Protein AF-A0A8X6VIF8-F1 (afdb_monomer)

Secondary structure (DSSP, 8-state):
--HHHHHHHHHHHHS----HHHHHHHHHHTT----PPP------HHHHHHHHHHHHHHTT--HHHHHTEEEEEEEEEESS---TT------TT------EEEEEEEE-SS-BPPPEEEGGG---HHHIIIIIIIIIIHHHHHHH-TT-EEE----TTTTSHHHHHHHHHTT-EE----TT-S--HHHHHHHHHHHHHHTSPPP----------------------

Mean predicted aligned error: 13.95 Å

Structure (mmCIF, N/CA/C/O backbone):
data_AF-A0A8X6VIF8-F1
#
_entry.id   AF-A0A8X6VIF8-F1
#
loop_
_atom_site.group_PDB
_atom_site.id
_atom_site.type_symbol
_atom_site.label_atom_id
_atom_site.label_alt_id
_atom_site.label_comp_id
_atom_site.label_asym_id
_atom_site.label_entity_id
_atom_site.label_seq_id
_atom_site.pdbx_PDB_ins_code
_atom_site.Cartn_x
_atom_site.Cartn_y
_atom_site.Cartn_z
_atom_site.occupancy
_atom_site.B_iso_or_equiv
_atom_site.auth_seq_id
_atom_site.auth_comp_id
_atom_site.auth_asym_id
_atom_site.auth_atom_id
_atom_site.pdbx_PDB_model_num
ATOM 1 N N . MET A 1 1 ? -23.673 7.504 24.032 1.00 63.75 1 MET A N 1
ATOM 2 C CA . MET A 1 1 ? -24.040 8.009 25.375 1.00 63.75 1 MET A CA 1
ATOM 3 C C . MET A 1 1 ? -24.195 6.803 26.299 1.00 63.75 1 MET A C 1
ATOM 5 O O . MET A 1 1 ? -24.816 5.841 25.869 1.00 63.75 1 MET A O 1
ATOM 9 N N . ASN A 1 2 ? -23.564 6.772 27.478 1.00 78.25 2 ASN A N 1
ATOM 10 C CA . ASN A 1 2 ? -23.623 5.609 28.383 1.00 78.25 2 ASN A CA 1
ATOM 11 C C . ASN A 1 2 ? -24.703 5.798 29.474 1.00 78.25 2 ASN A C 1
ATOM 13 O O . ASN A 1 2 ? -25.227 6.897 29.643 1.00 78.25 2 ASN A O 1
ATOM 17 N N . ALA A 1 3 ? -25.027 4.738 30.225 1.00 79.25 3 ALA A N 1
ATOM 18 C CA . ALA A 1 3 ? -26.077 4.771 31.255 1.00 79.25 3 ALA A CA 1
ATOM 19 C C . ALA A 1 3 ? -25.807 5.770 32.400 1.00 79.25 3 ALA A C 1
ATOM 21 O O . ALA A 1 3 ? -26.746 6.200 33.059 1.00 79.25 3 ALA A O 1
ATOM 22 N N . ILE A 1 4 ? -24.544 6.149 32.624 1.00 82.44 4 ILE A N 1
ATOM 23 C CA . ILE A 1 4 ? -24.144 7.133 33.640 1.00 82.44 4 ILE A CA 1
ATOM 24 C C . ILE A 1 4 ? -24.488 8.547 33.156 1.00 82.44 4 ILE A C 1
ATOM 26 O O . ILE A 1 4 ? -25.145 9.296 33.868 1.00 82.44 4 ILE A O 1
ATOM 30 N N . LEU A 1 5 ? -24.132 8.880 31.912 1.00 83.62 5 LEU A N 1
ATOM 31 C CA . LEU A 1 5 ? -24.471 10.165 31.291 1.00 83.62 5 LEU A CA 1
ATOM 32 C C . LEU A 1 5 ? -25.990 10.349 31.161 1.00 83.62 5 LEU A C 1
ATOM 34 O O . LEU A 1 5 ? -26.509 11.427 31.431 1.00 83.62 5 LEU A O 1
ATOM 38 N N . LEU A 1 6 ? -26.720 9.284 30.811 1.00 82.31 6 LEU A N 1
ATOM 39 C CA . LEU A 1 6 ? -28.186 9.309 30.752 1.00 82.31 6 LEU A CA 1
ATOM 40 C C . LEU A 1 6 ? -28.822 9.521 32.130 1.00 82.31 6 LEU A C 1
ATOM 42 O O . LEU A 1 6 ? -29.785 10.270 32.249 1.00 82.31 6 LEU A O 1
ATOM 46 N N . GLN A 1 7 ? -28.275 8.896 33.173 1.00 87.69 7 GLN A N 1
ATOM 47 C CA . GLN A 1 7 ? -28.734 9.085 34.548 1.00 87.69 7 GLN A CA 1
ATOM 48 C C . GLN A 1 7 ? -28.502 10.525 35.033 1.00 87.69 7 GLN A C 1
ATOM 50 O O . GLN A 1 7 ? -29.390 11.108 35.653 1.00 87.69 7 GLN A O 1
ATOM 55 N N . GLN A 1 8 ? -27.353 11.118 34.699 1.00 86.75 8 GLN A N 1
ATOM 56 C CA . GLN A 1 8 ? -27.054 12.524 34.982 1.00 86.75 8 GLN A CA 1
ATOM 57 C C . GLN A 1 8 ? -28.012 13.469 34.242 1.00 86.75 8 GLN A C 1
ATOM 59 O O . GLN A 1 8 ? -28.604 14.340 34.871 1.00 86.75 8 GLN A O 1
ATOM 64 N N . HIS A 1 9 ? -28.236 13.255 32.941 1.00 86.00 9 HIS A N 1
ATOM 65 C CA . HIS A 1 9 ? -29.169 14.063 32.146 1.00 86.00 9 HIS A CA 1
ATOM 66 C C . HIS A 1 9 ? -30.613 13.963 32.656 1.00 86.00 9 HIS A C 1
ATOM 68 O O . HIS A 1 9 ? -31.290 14.980 32.779 1.00 86.00 9 HIS A O 1
ATOM 74 N N . LEU A 1 10 ? -31.084 12.756 32.990 1.00 85.31 10 LEU A N 1
ATOM 75 C CA . LEU A 1 10 ? -32.424 12.544 33.549 1.00 85.31 10 LEU A CA 1
ATOM 76 C C . LEU A 1 10 ? -32.592 13.260 34.887 1.00 85.31 10 LEU A C 1
ATOM 78 O O . LEU A 1 10 ? -33.611 13.917 35.100 1.00 85.31 10 LEU A O 1
ATOM 82 N N . ARG A 1 11 ? -31.579 13.188 35.758 1.00 88.69 11 ARG A N 1
ATOM 83 C CA . ARG A 1 11 ? -31.579 13.904 37.036 1.00 88.69 11 ARG A CA 1
ATOM 84 C C . ARG A 1 11 ? -31.652 15.416 36.829 1.00 88.69 11 ARG A C 1
ATOM 86 O O . ARG A 1 11 ? -32.446 16.067 37.497 1.00 88.69 11 ARG A O 1
ATOM 93 N N . SER A 1 12 ? -30.873 15.964 35.897 1.00 88.00 12 SER A N 1
ATOM 94 C CA . SER A 1 12 ? -30.895 17.397 35.581 1.00 88.00 12 SER A CA 1
ATOM 95 C C . SER A 1 12 ? -32.219 17.858 34.962 1.00 88.00 12 SER A C 1
ATOM 97 O O . SER A 1 12 ? -32.670 18.953 35.269 1.00 88.00 12 SER A O 1
ATOM 99 N N . ALA A 1 13 ? -32.852 17.039 34.118 1.00 86.06 13 ALA A N 1
ATOM 100 C CA . ALA A 1 13 ? -34.077 17.413 33.407 1.00 86.06 13 ALA A CA 1
ATOM 101 C C . ALA A 1 13 ? -35.363 17.225 34.231 1.00 86.06 13 ALA A C 1
ATOM 103 O O . ALA A 1 13 ? -36.332 17.945 34.024 1.00 86.06 13 ALA A O 1
ATOM 104 N N . THR A 1 14 ? -35.394 16.243 35.138 1.00 86.25 14 THR A N 1
ATOM 105 C CA . THR A 1 14 ? -36.625 15.837 35.850 1.00 86.25 14 THR A CA 1
ATOM 106 C C . THR A 1 14 ? -36.530 15.965 37.370 1.00 86.25 14 THR A C 1
ATOM 108 O O . THR A 1 14 ? -37.478 15.629 38.073 1.00 86.25 14 THR A O 1
ATOM 111 N N . GLY A 1 15 ? -35.366 16.354 37.905 1.00 86.19 15 GLY A N 1
ATOM 112 C CA . GLY A 1 15 ? -35.085 16.384 39.347 1.00 86.19 15 GLY A CA 1
ATOM 113 C C . GLY A 1 15 ? -35.039 15.003 40.017 1.00 86.19 15 GLY A C 1
ATOM 114 O O . GLY A 1 15 ? -34.682 14.889 41.189 1.00 86.19 15 GLY A O 1
ATOM 115 N N . THR A 1 16 ? -35.362 13.935 39.285 1.00 85.19 16 THR A N 1
ATOM 116 C CA . THR A 1 16 ? -35.541 12.594 39.840 1.00 85.19 16 THR A CA 1
ATOM 117 C C . THR A 1 16 ? -34.243 11.802 39.754 1.00 85.19 16 THR A C 1
ATOM 119 O O . THR A 1 16 ? -33.631 11.669 38.692 1.00 85.19 16 THR A O 1
ATOM 122 N N . THR A 1 17 ? -33.810 11.238 40.883 1.00 86.19 17 THR A N 1
ATOM 123 C CA . THR A 1 17 ? -32.598 10.414 40.926 1.00 86.19 17 THR A CA 1
ATOM 124 C C . THR A 1 17 ? -32.958 8.963 40.637 1.00 86.19 17 THR A C 1
ATOM 126 O O . THR A 1 17 ? -33.497 8.263 41.486 1.00 86.19 17 THR A O 1
ATOM 129 N N . VAL A 1 18 ? -32.641 8.500 39.431 1.00 87.44 18 VAL A N 1
ATOM 130 C CA . VAL A 1 18 ? -32.774 7.088 39.049 1.00 87.44 18 VAL A CA 1
ATOM 131 C C . VAL A 1 18 ? -31.438 6.364 39.180 1.00 87.44 18 VAL A C 1
ATOM 133 O O . VAL A 1 18 ? -30.371 6.962 39.015 1.00 87.44 18 VAL A O 1
ATOM 136 N N . SER A 1 19 ? -31.478 5.063 39.472 1.00 90.38 19 SER A N 1
ATOM 137 C CA . SER A 1 19 ? -30.265 4.243 39.491 1.00 90.38 19 SER A CA 1
ATOM 138 C C . SER A 1 19 ? -29.765 3.982 38.065 1.00 90.38 19 SER A C 1
ATOM 140 O O . SER A 1 19 ? -30.552 3.869 37.120 1.00 90.38 19 SER A O 1
ATOM 142 N N . THR A 1 20 ? -28.451 3.808 37.894 1.00 88.44 20 THR A N 1
ATOM 143 C CA . THR A 1 20 ? -27.894 3.414 36.585 1.00 88.44 20 THR A CA 1
ATOM 144 C C . THR A 1 20 ? -28.425 2.054 36.120 1.00 88.44 20 THR A C 1
ATOM 146 O O . THR A 1 20 ? -28.502 1.807 34.918 1.00 88.44 20 THR A O 1
ATOM 149 N N . GLN A 1 21 ? -28.836 1.183 37.050 1.00 89.12 21 GLN A N 1
ATOM 150 C CA . GLN A 1 21 ? -29.435 -0.110 36.731 1.00 89.12 21 GLN A CA 1
ATOM 151 C C . GLN A 1 21 ? -30.841 0.038 36.147 1.00 89.12 21 GLN A C 1
ATOM 153 O O . GLN A 1 21 ? -31.151 -0.601 35.146 1.00 89.12 21 GLN A O 1
ATOM 158 N N . THR A 1 22 ? -31.658 0.934 36.701 1.00 90.88 22 THR A N 1
ATOM 159 C CA . THR A 1 22 ? -32.988 1.264 36.169 1.00 90.88 22 THR A CA 1
ATOM 160 C C . THR A 1 22 ? -32.886 1.778 34.733 1.00 90.88 22 THR A C 1
ATOM 162 O O . THR A 1 22 ? -33.640 1.340 33.865 1.00 90.88 22 THR A O 1
ATOM 165 N N . VAL A 1 23 ? -31.896 2.634 34.454 1.00 88.31 23 VAL A N 1
ATOM 166 C CA . VAL A 1 23 ? -31.614 3.131 33.098 1.00 88.31 23 VAL A CA 1
ATOM 167 C C . VAL A 1 23 ? -31.246 1.982 32.154 1.00 88.31 23 VAL A C 1
ATOM 169 O O . VAL A 1 23 ? -31.815 1.884 31.070 1.00 88.31 23 VAL A O 1
ATOM 172 N N . ARG A 1 24 ? -30.348 1.071 32.559 1.00 90.56 24 ARG A N 1
ATOM 173 C CA . ARG A 1 24 ? -29.982 -0.104 31.741 1.00 90.56 24 ARG A CA 1
ATOM 174 C C . ARG A 1 24 ? -31.179 -1.015 31.474 1.00 90.56 24 ARG A C 1
ATOM 176 O O . ARG A 1 24 ? -31.402 -1.375 30.325 1.00 90.56 24 ARG A O 1
ATOM 183 N N . ASN A 1 25 ? -31.969 -1.338 32.496 1.00 92.62 25 ASN A N 1
ATOM 184 C CA . ASN A 1 25 ? -33.151 -2.191 32.355 1.00 92.62 25 ASN A CA 1
ATOM 185 C C . ASN A 1 25 ? -34.160 -1.581 31.375 1.00 92.62 25 ASN A C 1
ATOM 187 O O . ASN A 1 25 ? -34.692 -2.285 30.519 1.00 92.62 25 ASN A O 1
ATOM 191 N N . ARG A 1 26 ? -34.384 -0.260 31.450 1.00 93.19 26 ARG A N 1
ATOM 192 C CA . ARG A 1 26 ? -35.304 0.420 30.536 1.00 93.19 26 ARG A CA 1
ATOM 193 C C . ARG A 1 26 ? -34.784 0.438 29.101 1.00 93.19 26 ARG A C 1
ATOM 195 O O . ARG A 1 26 ? -35.560 0.150 28.196 1.00 93.19 26 ARG A O 1
ATOM 202 N N . LEU A 1 27 ? -33.488 0.692 28.900 1.00 91.06 27 LEU A N 1
ATOM 203 C CA . LEU A 1 27 ? -32.844 0.590 27.584 1.00 91.06 27 LEU A CA 1
ATOM 204 C C . LEU A 1 27 ? -32.984 -0.826 27.006 1.00 91.06 27 LEU A C 1
ATOM 206 O O . LEU A 1 27 ? -33.398 -0.981 25.862 1.00 91.06 27 LEU A O 1
ATOM 210 N N . HIS A 1 28 ? -32.747 -1.859 27.816 1.00 91.19 28 HIS A N 1
ATOM 211 C CA . HIS A 1 28 ? -32.915 -3.250 27.395 1.00 91.19 28 HIS A CA 1
ATOM 212 C C . HIS A 1 28 ? -34.370 -3.586 27.042 1.00 91.19 28 HIS A C 1
ATOM 214 O O . HIS A 1 28 ? -34.598 -4.262 26.043 1.00 91.19 28 HIS A O 1
ATOM 220 N N . SER A 1 29 ? -35.357 -3.088 27.799 1.00 93.06 29 SER A N 1
ATOM 221 C CA . SER A 1 29 ? -36.779 -3.342 27.506 1.00 93.06 29 SER A CA 1
ATOM 222 C C . SER A 1 29 ? -37.246 -2.774 26.163 1.00 93.06 29 SER A C 1
ATOM 224 O O . SER A 1 29 ? -38.222 -3.262 25.608 1.00 93.06 29 SER A O 1
ATOM 226 N N . VAL A 1 30 ? -36.543 -1.767 25.632 1.00 93.75 30 VAL A N 1
ATOM 227 C CA . VAL A 1 30 ? -36.804 -1.193 24.302 1.00 93.75 30 VAL A CA 1
ATOM 228 C C . VAL A 1 30 ? -35.809 -1.693 23.244 1.00 93.75 30 VAL A C 1
ATOM 230 O O . VAL A 1 30 ? -35.701 -1.111 22.171 1.00 93.75 30 VAL A O 1
ATOM 233 N N . GLY A 1 31 ? -35.049 -2.753 23.546 1.00 89.56 31 GLY A N 1
ATOM 234 C CA . GLY A 1 31 ? -34.102 -3.378 22.617 1.00 89.56 31 GLY A CA 1
ATOM 235 C C . GLY A 1 31 ? -32.798 -2.604 22.394 1.00 89.56 31 GLY A C 1
ATOM 236 O O . GLY A 1 31 ? -32.056 -2.902 21.458 1.00 89.56 31 GLY A O 1
ATOM 237 N N . LEU A 1 32 ? -32.480 -1.616 23.236 1.00 87.75 32 LEU A N 1
ATOM 238 C CA . LEU A 1 32 ? -31.240 -0.847 23.147 1.00 87.75 32 LEU A CA 1
ATOM 239 C C . LEU A 1 32 ? -30.146 -1.482 24.007 1.00 87.75 32 LEU A C 1
ATOM 241 O O . LEU A 1 32 ? -30.164 -1.416 25.237 1.00 87.75 32 LEU A O 1
ATOM 245 N N . TYR A 1 33 ? -29.145 -2.047 23.338 1.00 87.62 33 TYR A N 1
ATOM 246 C CA . TYR A 1 33 ? -28.000 -2.689 23.976 1.00 87.62 33 TYR A CA 1
ATOM 247 C C . TYR A 1 33 ? -26.751 -1.821 23.880 1.00 87.62 33 TYR A C 1
ATOM 249 O O . TYR A 1 33 ? -26.494 -1.164 22.869 1.00 87.62 33 TYR A O 1
ATOM 257 N N . ALA A 1 34 ? -25.919 -1.874 24.918 1.00 80.44 34 ALA A N 1
ATOM 258 C CA . ALA A 1 34 ? -24.595 -1.278 24.858 1.00 80.44 34 ALA A CA 1
ATOM 259 C C . ALA A 1 34 ? -23.760 -1.979 23.773 1.00 80.44 34 ALA A C 1
ATOM 261 O O . ALA A 1 34 ? -23.496 -3.181 23.839 1.00 80.44 34 ALA A O 1
ATOM 262 N N . ARG A 1 35 ? -23.326 -1.214 22.773 1.00 78.31 35 ARG A N 1
ATOM 263 C CA . ARG A 1 35 ? -22.366 -1.644 21.752 1.00 78.31 35 ARG A CA 1
ATOM 264 C C . ARG A 1 35 ? -21.102 -0.806 21.878 1.00 78.31 35 ARG A C 1
ATOM 266 O O . ARG A 1 35 ? -21.158 0.354 22.291 1.00 78.31 35 ARG A O 1
ATOM 273 N N . ARG A 1 36 ? -19.954 -1.390 21.529 1.00 70.12 36 ARG A N 1
ATOM 274 C CA . ARG A 1 36 ? -18.732 -0.600 21.360 1.00 70.12 36 ARG A CA 1
ATOM 275 C C . ARG A 1 36 ? -18.966 0.371 20.197 1.00 70.12 36 ARG A C 1
ATOM 277 O O . ARG A 1 36 ? -19.406 -0.088 19.144 1.00 70.12 36 ARG A O 1
ATOM 284 N N . PRO A 1 37 ? -18.725 1.682 20.372 1.00 61.53 37 PRO A N 1
ATOM 285 C CA . PRO A 1 37 ? -18.809 2.609 19.256 1.00 61.53 37 PRO A CA 1
ATOM 286 C C . PRO A 1 37 ? -17.814 2.169 18.183 1.00 61.53 37 PRO A C 1
ATOM 288 O O . PRO A 1 37 ? -16.676 1.814 18.501 1.00 61.53 37 PRO A O 1
ATOM 291 N N . MET A 1 38 ? -18.250 2.183 16.925 1.00 60.66 38 MET A N 1
ATOM 292 C CA . MET A 1 38 ? -17.336 2.005 15.806 1.00 60.66 38 MET A CA 1
ATOM 293 C C . MET A 1 38 ? -16.326 3.154 15.854 1.00 60.66 38 MET A C 1
ATOM 295 O O . MET A 1 38 ? -16.708 4.328 15.876 1.00 60.66 38 MET A O 1
ATOM 299 N N . VAL A 1 39 ? -15.041 2.822 15.950 1.00 61.81 39 VAL A N 1
ATOM 300 C CA . VAL A 1 39 ? -13.974 3.822 15.925 1.00 61.81 39 VAL A CA 1
ATOM 301 C C . VAL A 1 39 ? -13.777 4.217 14.469 1.00 61.81 39 VAL A C 1
ATOM 303 O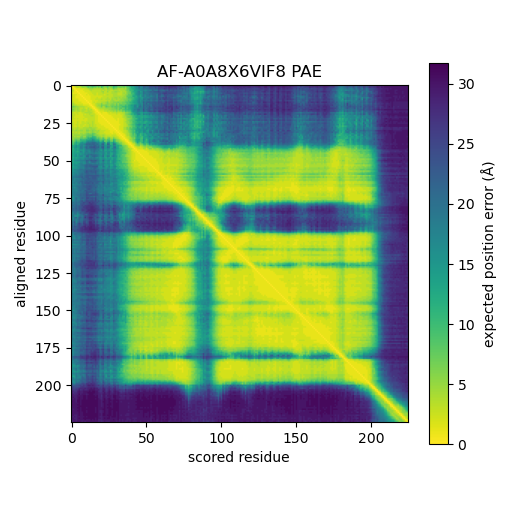 O . VAL A 1 39 ? -13.021 3.585 13.743 1.00 61.81 39 VAL A O 1
ATOM 306 N N . CYS A 1 40 ? -14.497 5.244 14.030 1.00 62.88 40 CYS A N 1
ATOM 307 C CA . CYS A 1 40 ? -14.284 5.841 12.720 1.00 62.88 40 CYS A CA 1
ATOM 308 C C . CYS A 1 40 ? -13.298 7.001 12.851 1.00 62.88 40 CYS A C 1
ATOM 310 O O . CYS A 1 40 ? -13.483 7.890 13.690 1.00 62.88 40 CYS A O 1
ATOM 312 N N . VAL A 1 41 ? -12.280 7.036 11.991 1.00 70.25 41 VAL A N 1
ATOM 313 C CA . VAL A 1 41 ? -11.457 8.237 11.823 1.00 70.25 41 VAL A CA 1
ATOM 314 C C . VAL A 1 41 ? -12.366 9.350 11.298 1.00 70.25 41 VAL A C 1
ATOM 316 O O . VAL A 1 41 ? -13.023 9.198 10.266 1.00 70.25 41 VAL A O 1
ATOM 319 N N . ARG A 1 42 ? -12.456 10.470 12.026 1.00 78.00 42 ARG A N 1
ATOM 320 C CA . ARG A 1 42 ? -13.227 11.634 11.571 1.00 78.00 42 ARG A CA 1
ATOM 321 C C . ARG A 1 42 ? -12.514 12.252 10.373 1.00 78.00 42 ARG A C 1
ATOM 323 O O . ARG A 1 42 ? -11.481 12.888 10.535 1.00 78.00 42 ARG A O 1
ATOM 330 N N . LEU A 1 43 ? -13.098 12.086 9.192 1.00 81.44 43 LEU A N 1
ATOM 331 C CA . LEU A 1 43 ? -12.583 12.687 7.965 1.00 81.44 43 LEU A CA 1
ATOM 332 C C . LEU A 1 43 ? -12.863 14.190 7.936 1.00 81.44 43 LEU A C 1
ATOM 334 O O . LEU A 1 43 ? -13.996 14.616 8.205 1.00 81.44 43 LEU A O 1
ATOM 338 N N . THR A 1 44 ? -11.854 14.963 7.541 1.00 86.94 44 THR A N 1
ATOM 339 C CA . THR A 1 44 ? -11.993 16.380 7.188 1.00 86.94 44 THR A CA 1
ATOM 340 C C . THR A 1 44 ? -12.833 16.539 5.917 1.00 86.94 44 THR A C 1
ATOM 342 O O . THR A 1 44 ? -12.983 15.599 5.133 1.00 86.94 44 THR A O 1
ATOM 345 N N . SER A 1 45 ? -13.388 17.731 5.679 1.00 89.81 45 SER A N 1
ATOM 346 C CA . SER A 1 45 ? -14.172 18.002 4.463 1.00 89.81 45 SER A CA 1
ATOM 347 C C . SER A 1 45 ? -13.362 17.773 3.185 1.00 89.81 45 SER A C 1
ATOM 349 O O . SER A 1 45 ? -13.890 17.219 2.225 1.00 89.81 45 SER A O 1
ATOM 351 N N . ARG A 1 46 ? -12.067 18.121 3.206 1.00 88.62 46 ARG A N 1
ATOM 352 C CA . ARG A 1 46 ? -11.126 17.860 2.110 1.00 88.62 46 ARG A CA 1
ATOM 353 C C . ARG A 1 46 ? -10.997 16.363 1.829 1.00 88.62 46 ARG A C 1
ATOM 355 O O . ARG A 1 46 ? -11.303 15.936 0.729 1.00 88.62 46 ARG A O 1
ATOM 362 N N . GLN A 1 47 ? -10.689 15.560 2.849 1.00 86.56 47 GLN A N 1
ATOM 363 C CA . GLN A 1 47 ? -10.560 14.104 2.698 1.00 86.56 47 GLN A CA 1
ATOM 364 C C . GLN A 1 47 ? -11.827 13.447 2.137 1.00 86.56 47 GLN A C 1
ATOM 366 O O . GLN A 1 47 ? -11.740 12.491 1.377 1.00 86.56 47 GLN A O 1
ATOM 371 N N . ARG A 1 48 ? -13.020 13.939 2.498 1.00 88.00 48 ARG A N 1
ATOM 372 C CA . ARG A 1 48 ? -14.281 13.411 1.949 1.00 88.00 48 ARG A CA 1
ATOM 373 C C . ARG A 1 48 ? -14.434 13.699 0.461 1.00 88.00 48 ARG A C 1
ATOM 375 O O . ARG A 1 48 ? -14.925 12.833 -0.257 1.00 88.00 48 ARG A O 1
ATOM 382 N N . ARG A 1 49 ? -14.057 14.903 0.024 1.00 90.44 49 ARG A N 1
ATOM 383 C CA . ARG A 1 49 ? -14.111 15.296 -1.384 1.00 90.44 49 ARG A CA 1
ATOM 384 C C . ARG A 1 49 ? -13.112 14.478 -2.196 1.00 90.44 49 ARG A C 1
ATOM 386 O O . ARG A 1 49 ? -13.550 13.778 -3.097 1.00 90.44 49 ARG A O 1
ATOM 393 N N . ASP A 1 50 ? -11.848 14.469 -1.780 1.00 88.62 50 ASP A N 1
ATOM 394 C CA . ASP A 1 50 ? -10.768 13.765 -2.480 1.00 88.62 50 ASP A CA 1
ATOM 395 C C . ASP A 1 50 ? -11.103 12.257 -2.613 1.00 88.62 50 ASP A C 1
ATOM 397 O O . ASP A 1 50 ? -10.971 11.655 -3.673 1.00 88.62 50 ASP A O 1
ATOM 401 N N . ARG A 1 51 ? -11.676 11.643 -1.564 1.00 88.31 51 ARG A N 1
ATOM 402 C CA . ARG A 1 51 ? -12.171 10.253 -1.620 1.00 88.31 51 ARG A CA 1
ATOM 403 C C . ARG A 1 51 ? -13.328 10.047 -2.594 1.00 88.31 51 ARG A C 1
ATOM 405 O O . ARG A 1 51 ? -13.407 9.000 -3.235 1.00 88.31 51 ARG A O 1
ATOM 412 N N . ARG A 1 52 ? -14.274 10.988 -2.652 1.00 89.25 52 ARG A N 1
ATOM 413 C CA . ARG A 1 52 ? -15.429 10.904 -3.554 1.00 89.25 52 ARG A CA 1
ATOM 414 C C . ARG A 1 52 ? -14.995 11.057 -5.006 1.00 89.25 52 ARG A C 1
ATOM 416 O O . ARG A 1 52 ? -15.519 10.327 -5.839 1.00 89.25 52 ARG A O 1
ATOM 423 N N . GLU A 1 53 ? -14.082 11.979 -5.286 1.00 90.06 53 GLU A N 1
ATOM 424 C CA . GLU A 1 53 ? -13.498 12.194 -6.615 1.00 90.06 53 GLU A CA 1
ATOM 425 C C . GLU A 1 53 ? -12.815 10.915 -7.094 1.00 90.06 53 GLU A C 1
ATOM 427 O O . GLU A 1 53 ? -13.292 10.317 -8.056 1.00 90.06 53 GLU A O 1
ATOM 432 N N . TRP A 1 54 ? -11.873 10.385 -6.311 1.00 90.12 54 TRP A N 1
ATOM 433 C CA . TRP A 1 54 ? -11.197 9.126 -6.624 1.00 90.12 54 TRP A CA 1
ATOM 434 C C . TRP A 1 54 ? -12.174 7.968 -6.863 1.00 90.12 54 TRP A C 1
ATOM 436 O O . TRP A 1 54 ? -12.089 7.254 -7.859 1.00 90.12 54 TRP A O 1
ATOM 446 N N . THR A 1 55 ? -13.172 7.801 -5.986 1.00 89.44 55 THR A N 1
ATOM 447 C CA . THR A 1 55 ? -14.175 6.734 -6.158 1.00 89.44 55 THR A CA 1
ATOM 448 C C . THR A 1 55 ? -14.981 6.938 -7.441 1.00 89.44 55 THR A C 1
ATOM 450 O O . THR A 1 55 ? -15.319 5.972 -8.110 1.00 89.44 55 THR A O 1
ATOM 453 N N . THR A 1 56 ? -15.302 8.182 -7.801 1.00 90.50 56 THR A N 1
ATOM 454 C CA . THR A 1 56 ? -16.074 8.497 -9.013 1.00 90.50 56 THR A CA 1
ATOM 455 C C . THR A 1 56 ? -15.269 8.227 -10.283 1.00 90.50 56 THR A C 1
ATOM 457 O O . THR A 1 56 ? -15.843 7.787 -11.277 1.00 90.50 56 THR A O 1
ATOM 460 N N . GLU A 1 57 ? -13.957 8.452 -10.250 1.00 89.62 57 GLU A N 1
ATOM 461 C CA . GLU A 1 57 ? -13.043 8.130 -11.351 1.00 89.62 57 GLU A CA 1
ATOM 462 C C . GLU A 1 57 ? -12.919 6.615 -11.546 1.00 89.62 57 GLU A C 1
ATOM 464 O O . GLU A 1 57 ? -13.046 6.116 -12.664 1.00 89.62 57 GLU A O 1
ATOM 469 N N . HIS A 1 58 ? -12.777 5.872 -10.447 1.00 90.31 58 HIS A N 1
ATOM 470 C CA . HIS A 1 58 ? -12.462 4.445 -10.488 1.00 90.31 58 HIS A CA 1
ATOM 471 C C . HIS A 1 58 ? -13.699 3.527 -10.447 1.00 90.31 58 HIS A C 1
ATOM 473 O O . HIS A 1 58 ? -13.591 2.332 -10.706 1.00 90.31 58 HIS A O 1
ATOM 479 N N . VAL A 1 59 ? -14.913 4.037 -10.189 1.00 90.19 59 VAL A N 1
ATOM 480 C CA . VAL A 1 59 ? -16.145 3.207 -10.166 1.00 90.19 59 VAL A CA 1
ATOM 481 C C . VAL A 1 59 ? -16.457 2.561 -11.519 1.00 90.19 59 VAL A C 1
ATOM 483 O O . VAL A 1 59 ? -17.132 1.536 -11.576 1.00 90.19 59 VAL A O 1
ATOM 486 N N . LYS A 1 60 ? -15.996 3.171 -12.617 1.00 91.81 60 LYS A N 1
ATOM 487 C CA . LYS A 1 60 ? -16.212 2.670 -13.982 1.00 91.81 60 LYS A CA 1
ATOM 488 C C . LYS A 1 60 ? -15.116 1.720 -14.454 1.00 91.81 60 LYS A C 1
ATOM 490 O O . LYS A 1 60 ? -15.292 1.119 -15.514 1.00 91.81 60 LYS A O 1
ATOM 495 N N . TRP A 1 61 ? -14.031 1.592 -13.689 1.00 93.19 61 TRP A N 1
ATOM 496 C CA . TRP A 1 61 ? -12.930 0.710 -14.041 1.00 93.19 61 TRP A CA 1
ATOM 497 C C . TRP A 1 61 ? -13.402 -0.738 -14.077 1.00 93.19 61 TRP A C 1
ATOM 499 O O . TRP A 1 61 ? -14.083 -1.236 -13.172 1.00 93.19 61 TRP A O 1
ATOM 509 N N . ARG A 1 62 ? -13.035 -1.415 -15.154 1.00 92.94 62 ARG A N 1
ATOM 510 C CA . ARG A 1 62 ? -13.325 -2.815 -15.418 1.00 92.94 62 ARG A CA 1
ATOM 511 C C . ARG A 1 62 ? -12.237 -3.701 -14.830 1.00 92.94 62 ARG A C 1
ATOM 513 O O . ARG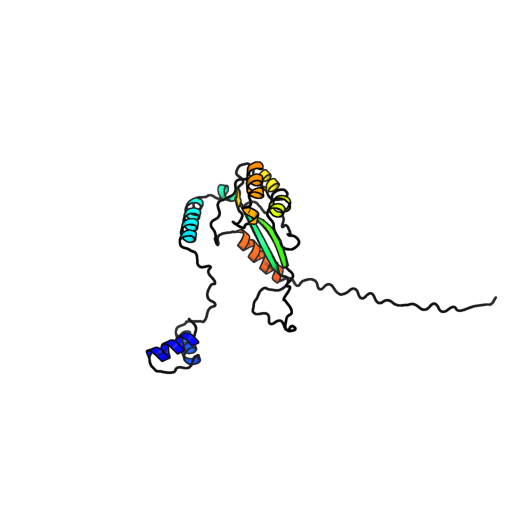 A 1 62 ? -11.174 -3.257 -14.411 1.00 92.94 62 ARG A O 1
ATOM 520 N N . ARG A 1 63 ? -12.509 -5.005 -14.819 1.00 91.50 63 ARG A N 1
ATOM 521 C CA . ARG A 1 63 ? -11.596 -6.013 -14.270 1.00 91.50 63 ARG A CA 1
ATOM 522 C C . ARG A 1 63 ? -10.191 -5.950 -14.878 1.00 91.50 63 ARG A C 1
ATOM 524 O O . ARG A 1 63 ? -9.241 -6.150 -14.143 1.00 91.50 63 ARG A O 1
ATOM 531 N N . ASN A 1 64 ? -10.079 -5.683 -16.177 1.00 90.81 64 ASN A N 1
ATOM 532 C CA . ASN A 1 64 ? -8.800 -5.573 -16.883 1.00 90.81 64 ASN A CA 1
ATOM 533 C C . ASN A 1 64 ? -7.995 -4.325 -16.483 1.00 90.81 64 ASN A C 1
ATOM 535 O O . ASN A 1 64 ? -6.777 -4.350 -16.525 1.00 90.81 64 ASN A O 1
ATOM 539 N N . GLU A 1 65 ? -8.654 -3.236 -16.086 1.00 92.44 65 GLU A N 1
ATOM 540 C CA . GLU A 1 65 ? -7.955 -2.060 -15.552 1.00 92.44 65 GLU A CA 1
ATOM 541 C C . GLU A 1 65 ? -7.467 -2.360 -14.129 1.00 92.44 65 GLU A C 1
ATOM 543 O O . GLU A 1 65 ? -6.316 -2.114 -13.783 1.00 92.44 65 GLU A O 1
ATOM 548 N N . TRP A 1 66 ? -8.313 -3.005 -13.319 1.00 93.69 66 TRP A N 1
ATOM 549 C CA . TRP A 1 66 ? -7.942 -3.428 -11.968 1.00 93.69 66 TRP A CA 1
ATOM 550 C C . TRP A 1 66 ? -6.890 -4.544 -11.919 1.00 93.69 66 TRP A C 1
ATOM 552 O O . TRP A 1 66 ? -6.182 -4.642 -10.919 1.00 93.69 66 TRP A O 1
ATOM 562 N N . SER A 1 67 ? -6.770 -5.389 -12.950 1.00 92.94 67 SER A N 1
ATOM 563 C CA . SER A 1 67 ? -5.748 -6.448 -12.991 1.00 92.94 67 SER A CA 1
ATOM 564 C C . SER A 1 67 ? -4.335 -5.898 -13.099 1.00 92.94 67 SER A C 1
ATOM 566 O O . SER A 1 67 ? -3.398 -6.552 -12.648 1.00 92.94 67 SER A O 1
ATOM 568 N N . ASN A 1 68 ? -4.196 -4.678 -13.612 1.00 95.12 68 ASN A N 1
ATOM 569 C CA . ASN A 1 68 ? -2.904 -4.029 -13.768 1.00 95.12 68 ASN A CA 1
ATOM 570 C C . ASN A 1 68 ? -2.436 -3.325 -12.484 1.00 95.12 68 ASN A C 1
ATOM 572 O O . ASN A 1 68 ? -1.304 -2.849 -12.421 1.00 95.12 68 ASN A O 1
ATOM 576 N N . VAL A 1 69 ? -3.283 -3.267 -11.448 1.00 95.69 69 VAL A N 1
ATOM 577 C CA . VAL A 1 69 ? -2.979 -2.593 -10.182 1.00 95.69 69 VAL A CA 1
ATOM 578 C C . VAL A 1 69 ? -2.393 -3.576 -9.171 1.00 95.69 69 VAL A C 1
ATOM 580 O O . VAL A 1 69 ? -3.025 -4.572 -8.807 1.00 95.69 69 VAL A O 1
ATOM 583 N N . LEU A 1 70 ? -1.210 -3.253 -8.648 1.00 96.56 70 LEU A N 1
ATOM 584 C CA . LEU A 1 70 ? -0.651 -3.898 -7.464 1.00 96.56 70 LEU A CA 1
ATOM 585 C C . LEU A 1 70 ? -0.989 -3.080 -6.218 1.00 96.56 70 LEU A C 1
ATOM 587 O O . LEU A 1 70 ? -0.386 -2.041 -5.968 1.00 96.56 70 LEU A O 1
ATOM 591 N N . PHE A 1 71 ? -1.914 -3.586 -5.407 1.00 95.25 71 PHE A N 1
ATOM 592 C CA . PHE A 1 71 ? -2.216 -3.052 -4.081 1.00 95.25 71 PHE A CA 1
ATOM 593 C C . PHE A 1 71 ? -1.149 -3.517 -3.102 1.00 95.25 71 PHE A C 1
ATOM 595 O O . PHE A 1 71 ? -1.058 -4.716 -2.834 1.00 95.25 71 PHE A O 1
ATOM 602 N N . SER A 1 72 ? -0.339 -2.596 -2.586 1.00 94.50 72 SER A N 1
ATOM 603 C CA . SER A 1 72 ? 0.766 -2.904 -1.682 1.00 94.50 72 SER A CA 1
ATOM 604 C C . SER A 1 72 ? 0.743 -2.055 -0.419 1.00 94.50 72 SER A C 1
ATOM 606 O O . SER A 1 72 ? 0.332 -0.899 -0.440 1.00 94.50 72 SER A O 1
ATOM 608 N N . ASN A 1 73 ? 1.150 -2.658 0.697 1.00 92.56 73 ASN A N 1
ATOM 609 C CA . ASN A 1 73 ? 1.140 -2.018 2.011 1.00 92.56 73 ASN A CA 1
ATOM 610 C C . ASN A 1 73 ? 2.008 -2.824 2.994 1.00 92.56 73 ASN A C 1
ATOM 612 O O . ASN A 1 73 ? 2.300 -4.008 2.772 1.00 92.56 73 ASN A O 1
ATOM 616 N N . GLU A 1 74 ? 2.374 -2.212 4.114 1.00 92.50 74 GLU A N 1
ATOM 617 C CA . GLU A 1 74 ? 3.033 -2.862 5.237 1.00 92.50 74 GLU A CA 1
ATOM 618 C C . GLU A 1 74 ? 2.048 -3.173 6.367 1.00 92.50 74 GLU A C 1
ATOM 620 O O . GLU A 1 74 ? 1.295 -2.323 6.835 1.00 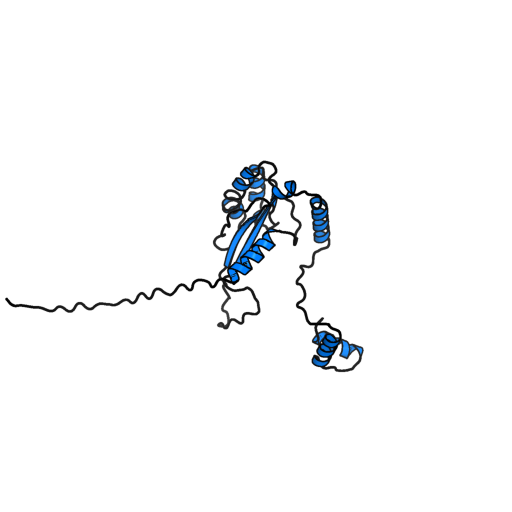92.50 74 GLU A O 1
ATOM 625 N N . SER A 1 75 ? 2.117 -4.391 6.904 1.00 89.94 75 SER A N 1
ATOM 626 C CA . SER A 1 75 ? 1.345 -4.779 8.082 1.00 89.94 75 SER A CA 1
ATOM 627 C C . SER A 1 75 ? 2.236 -5.190 9.244 1.00 89.94 75 SER A C 1
ATOM 629 O O . SER A 1 75 ? 3.276 -5.837 9.084 1.00 89.94 75 SER A O 1
ATOM 631 N N . ARG A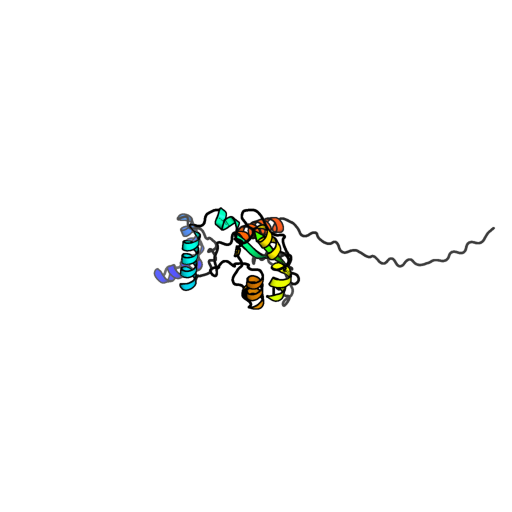 1 76 ? 1.815 -4.815 10.453 1.00 87.69 76 ARG A N 1
ATOM 632 C CA . ARG A 1 76 ? 2.494 -5.154 11.703 1.00 87.69 76 ARG A CA 1
ATOM 633 C C . ARG A 1 76 ? 1.836 -6.368 12.350 1.00 87.69 76 ARG A C 1
ATOM 635 O O . ARG A 1 76 ? 0.692 -6.296 12.794 1.00 87.69 76 ARG A O 1
ATOM 642 N N . PHE A 1 77 ? 2.612 -7.428 12.553 1.00 84.12 77 PHE A N 1
ATOM 643 C CA . PHE A 1 77 ? 2.197 -8.598 13.326 1.00 84.12 77 PHE A CA 1
ATOM 644 C C . PHE A 1 77 ? 2.929 -8.630 14.665 1.00 84.12 77 PHE A C 1
ATOM 646 O O . PHE A 1 77 ? 4.155 -8.714 14.715 1.00 84.12 77 PHE A O 1
ATOM 653 N N . SER A 1 78 ? 2.178 -8.559 15.763 1.00 80.62 78 SER A N 1
ATOM 654 C CA . SER A 1 78 ? 2.722 -8.602 17.126 1.00 80.62 78 SER A CA 1
ATOM 655 C C . SER A 1 78 ? 2.602 -10.013 17.711 1.00 80.62 78 SER A C 1
ATOM 657 O O . SER A 1 78 ? 1.583 -10.674 17.524 1.00 80.62 78 SER A O 1
ATOM 659 N N . VAL A 1 79 ? 3.613 -10.455 18.469 1.00 73.38 79 VAL A N 1
ATOM 660 C CA . VAL A 1 79 ? 3.607 -11.766 19.160 1.00 73.38 79 VAL A CA 1
ATOM 661 C C . VAL A 1 79 ? 2.499 -11.847 20.214 1.00 73.38 79 VAL A C 1
ATOM 663 O O . VAL A 1 79 ? 1.928 -12.907 20.460 1.00 73.38 79 VAL A O 1
ATOM 666 N N . HIS A 1 80 ? 2.172 -10.711 20.828 1.00 66.81 80 HIS A N 1
ATOM 667 C CA . HIS A 1 80 ? 1.052 -10.592 21.748 1.00 66.81 80 HIS A CA 1
ATOM 668 C C . HIS A 1 80 ? -0.051 -9.741 21.114 1.00 66.81 80 HIS A C 1
ATOM 670 O O . HIS A 1 80 ? 0.266 -8.740 20.463 1.00 66.81 80 HIS A O 1
ATOM 676 N N . PRO A 1 81 ? -1.334 -10.094 21.311 1.00 59.59 81 PRO A N 1
ATOM 677 C CA . PRO A 1 81 ? -2.435 -9.278 20.825 1.00 59.59 81 PRO A CA 1
ATOM 678 C C . PRO A 1 81 ? -2.338 -7.864 21.403 1.00 59.59 81 PRO A C 1
ATOM 680 O O . PRO A 1 81 ? -2.212 -7.705 22.617 1.00 59.59 81 PRO A O 1
ATOM 683 N N . ASP A 1 82 ? -2.510 -6.838 20.569 1.00 55.75 82 ASP A N 1
ATOM 684 C CA . ASP A 1 82 ? -2.607 -5.430 21.002 1.00 55.75 82 ASP A CA 1
ATOM 685 C C . ASP A 1 82 ? -3.955 -5.120 21.694 1.00 55.75 82 ASP A C 1
ATOM 687 O O . ASP A 1 82 ? -4.440 -3.988 21.783 1.00 55.75 82 ASP A O 1
ATOM 691 N N . ASN A 1 83 ? -4.622 -6.163 22.195 1.00 53.41 83 ASN A N 1
ATOM 692 C CA . ASN A 1 83 ? -5.835 -6.005 22.963 1.00 53.41 83 ASN A CA 1
ATOM 693 C C . ASN A 1 83 ? -5.469 -5.330 24.285 1.00 53.41 83 ASN A C 1
ATOM 695 O O . ASN A 1 83 ? -4.927 -5.952 25.197 1.00 53.41 83 ASN A O 1
ATOM 699 N N . ARG A 1 84 ? -5.901 -4.074 24.435 1.00 48.84 84 ARG A N 1
ATOM 700 C CA . ARG A 1 84 ? -5.858 -3.283 25.684 1.00 48.84 84 ARG A CA 1
ATOM 701 C C . ARG A 1 84 ? -6.562 -3.948 26.886 1.00 48.84 84 ARG A C 1
ATOM 703 O O . ARG A 1 84 ? -6.656 -3.345 27.947 1.00 48.84 84 ARG A O 1
ATOM 710 N N . CYS A 1 85 ? -7.095 -5.158 26.715 1.00 49.78 85 CYS A N 1
ATOM 711 C CA . CYS A 1 85 ? -7.756 -5.974 27.730 1.00 49.78 85 CYS A CA 1
ATOM 712 C C . CYS A 1 85 ? -6.877 -7.116 28.272 1.00 49.78 85 CYS A C 1
ATOM 714 O O . CYS A 1 85 ? -7.389 -7.954 29.009 1.00 49.78 85 CYS A O 1
ATOM 716 N N . ILE A 1 86 ? -5.586 -7.184 27.929 1.00 47.19 86 ILE A N 1
ATOM 717 C CA . ILE A 1 86 ? -4.658 -8.111 28.587 1.00 47.19 86 ILE A CA 1
ATOM 718 C C . ILE A 1 86 ? -4.070 -7.406 29.815 1.00 47.19 86 ILE A C 1
ATOM 720 O O . ILE A 1 86 ? -3.283 -6.467 29.695 1.00 47.19 86 ILE A O 1
ATOM 724 N N . PHE A 1 87 ? -4.462 -7.847 31.012 1.00 56.88 87 PHE A N 1
ATOM 725 C CA . PHE A 1 87 ? -3.843 -7.398 32.258 1.00 56.88 87 PHE A CA 1
ATOM 726 C C . PHE A 1 87 ? -2.472 -8.064 32.413 1.00 56.88 87 PHE A C 1
ATOM 728 O O . PHE A 1 87 ? -2.380 -9.247 32.727 1.00 56.88 87 PHE A O 1
ATOM 735 N N . ILE A 1 88 ? -1.401 -7.297 32.202 1.00 56.28 88 ILE A N 1
ATOM 736 C CA . ILE A 1 88 ? -0.018 -7.749 32.398 1.00 56.28 88 ILE A CA 1
ATOM 737 C C . ILE A 1 88 ? 0.464 -7.241 33.763 1.00 56.28 88 ILE A C 1
ATOM 739 O O . ILE A 1 88 ? 0.545 -6.028 33.975 1.00 56.28 88 ILE A O 1
ATOM 743 N N . ARG A 1 89 ? 0.784 -8.152 34.693 1.00 59.47 89 ARG A N 1
ATOM 744 C CA . ARG A 1 89 ? 1.441 -7.810 35.969 1.00 59.47 89 ARG A CA 1
ATOM 745 C C . ARG A 1 89 ? 2.930 -7.572 35.712 1.00 59.47 89 ARG A C 1
ATOM 747 O O . ARG A 1 89 ? 3.577 -8.423 35.113 1.00 59.47 89 ARG A O 1
ATOM 754 N N . ARG A 1 90 ? 3.455 -6.420 36.138 1.00 59.62 90 ARG A N 1
ATOM 755 C CA . ARG A 1 90 ? 4.860 -6.024 35.947 1.00 59.62 90 ARG A CA 1
ATOM 756 C C . ARG A 1 90 ? 5.293 -4.980 36.972 1.00 59.62 90 ARG A C 1
ATOM 758 O O . ARG A 1 90 ? 4.448 -4.280 37.531 1.00 59.62 90 ARG A O 1
ATOM 765 N N . GLU A 1 91 ? 6.600 -4.861 37.180 1.00 57.31 91 GLU A N 1
ATOM 766 C CA . GLU A 1 91 ? 7.194 -3.843 38.047 1.00 57.31 91 GLU A CA 1
ATOM 767 C C . GLU A 1 91 ? 6.923 -2.423 37.529 1.00 57.31 91 GLU A C 1
ATOM 769 O O . GLU A 1 91 ? 6.876 -2.170 36.315 1.00 57.31 91 GLU A O 1
ATOM 774 N N . ARG A 1 92 ? 6.744 -1.479 38.462 1.00 52.19 92 ARG A N 1
ATOM 775 C CA . ARG A 1 92 ? 6.467 -0.068 38.172 1.00 52.19 92 ARG A CA 1
ATOM 776 C C . ARG A 1 92 ? 7.638 0.531 37.384 1.00 52.19 92 ARG A C 1
ATOM 778 O O . ARG A 1 92 ? 8.735 0.642 37.906 1.00 52.19 92 ARG A O 1
ATOM 785 N N . GLY A 1 93 ? 7.383 0.935 36.137 1.00 60.75 93 GLY A N 1
ATOM 786 C CA . GLY A 1 93 ? 8.382 1.557 35.253 1.00 60.75 93 GLY A CA 1
ATOM 787 C C . GLY A 1 93 ? 8.857 0.685 34.083 1.00 60.75 93 GLY A C 1
ATOM 788 O O . GLY A 1 93 ? 9.501 1.198 33.172 1.00 60.75 93 GLY A O 1
ATOM 789 N N . SER A 1 94 ? 8.494 -0.599 34.034 1.00 48.84 94 SER A N 1
ATOM 790 C CA . SER A 1 94 ? 8.852 -1.477 32.908 1.00 48.84 94 SER A CA 1
ATOM 791 C C . SER A 1 94 ? 7.996 -1.201 31.653 1.00 48.84 94 SER A C 1
ATOM 793 O O . SER A 1 94 ? 6.761 -1.163 31.715 1.00 48.84 94 SER A O 1
ATOM 795 N N . ARG A 1 95 ? 8.628 -1.004 30.481 1.00 56.41 95 ARG A N 1
ATOM 796 C CA . ARG A 1 95 ? 7.932 -0.835 29.183 1.00 56.41 95 ARG A CA 1
ATOM 797 C C . ARG A 1 95 ? 7.487 -2.195 28.639 1.00 56.41 95 ARG A C 1
ATOM 799 O O . ARG A 1 95 ? 8.199 -3.182 28.772 1.00 56.41 95 ARG A O 1
ATOM 806 N N . ASN A 1 96 ? 6.313 -2.242 28.005 1.00 56.28 96 ASN A N 1
ATOM 807 C CA . ASN A 1 96 ? 5.857 -3.445 27.310 1.00 56.28 96 ASN A CA 1
ATOM 808 C C . ASN A 1 96 ? 6.529 -3.464 25.934 1.00 56.28 96 ASN A C 1
ATOM 810 O O . ASN A 1 96 ? 6.102 -2.730 25.045 1.00 56.28 96 ASN A O 1
ATOM 814 N N . ASN A 1 97 ? 7.615 -4.222 25.784 1.00 56.38 97 ASN A N 1
ATOM 815 C CA . ASN A 1 97 ? 8.314 -4.348 24.508 1.00 56.38 97 ASN A CA 1
ATOM 816 C C . ASN A 1 97 ? 7.749 -5.563 23.766 1.00 56.3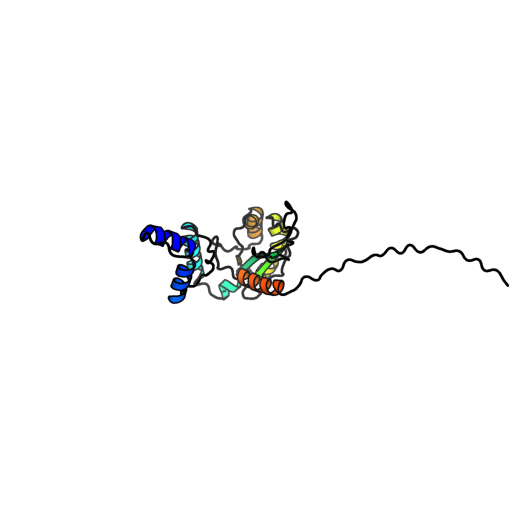8 97 ASN A C 1
ATOM 818 O O . ASN A 1 97 ? 8.335 -6.642 23.757 1.00 56.38 97 ASN A O 1
ATOM 822 N N . THR A 1 98 ? 6.541 -5.424 23.218 1.00 61.59 98 THR A N 1
ATOM 823 C CA . THR A 1 98 ? 5.940 -6.500 22.425 1.00 61.59 98 THR A CA 1
ATOM 824 C C . THR A 1 98 ? 6.748 -6.657 21.145 1.00 61.59 98 THR A C 1
ATOM 826 O O . THR A 1 98 ? 6.727 -5.755 20.305 1.00 61.59 98 THR A O 1
ATOM 829 N N . ALA A 1 99 ? 7.446 -7.784 21.002 1.00 75.50 99 ALA A N 1
ATOM 830 C CA . ALA A 1 99 ? 8.091 -8.150 19.751 1.00 75.50 99 ALA A CA 1
ATOM 831 C C . ALA A 1 99 ? 7.054 -8.129 18.620 1.00 75.50 99 ALA A C 1
ATOM 833 O O . ALA A 1 99 ? 5.940 -8.649 18.764 1.00 75.50 99 ALA A O 1
ATOM 834 N N . PHE A 1 100 ? 7.414 -7.487 17.516 1.00 80.31 100 PHE A N 1
ATOM 835 C CA . PHE A 1 100 ? 6.591 -7.400 16.323 1.00 80.31 100 PHE A CA 1
ATOM 836 C C . PHE A 1 100 ? 7.468 -7.556 15.090 1.00 80.31 100 PHE A C 1
ATOM 838 O O . PHE A 1 100 ? 8.660 -7.257 15.126 1.00 80.31 100 PHE A O 1
ATOM 845 N N . VAL A 1 101 ? 6.853 -8.000 14.003 1.00 87.25 101 VAL A N 1
ATOM 846 C CA . VAL A 1 101 ? 7.443 -7.984 12.667 1.00 87.25 101 VAL A CA 1
ATOM 847 C C . VAL A 1 101 ? 6.633 -7.036 11.799 1.00 87.25 101 VAL A C 1
ATOM 849 O O . VAL A 1 101 ? 5.401 -7.018 11.875 1.00 87.25 101 VAL A O 1
ATOM 852 N N . LEU A 1 102 ? 7.330 -6.224 11.009 1.00 90.50 102 LEU A N 1
ATOM 853 C CA . LEU A 1 102 ? 6.728 -5.420 9.955 1.00 90.50 102 LEU A CA 1
ATOM 854 C C . LEU A 1 102 ? 6.913 -6.182 8.642 1.00 90.50 102 LEU A C 1
ATOM 856 O O . LEU A 1 102 ? 8.020 -6.623 8.336 1.00 90.50 102 LEU A O 1
ATOM 860 N N . VAL A 1 103 ? 5.826 -6.397 7.913 1.00 93.12 103 VAL A N 1
ATOM 861 C CA . VAL A 1 103 ? 5.808 -7.235 6.715 1.00 93.12 103 VAL A CA 1
ATOM 862 C C . VAL A 1 103 ? 5.248 -6.424 5.562 1.00 93.12 103 VAL A C 1
ATOM 864 O O . VAL A 1 103 ? 4.125 -5.944 5.658 1.00 93.12 103 VAL A O 1
ATOM 867 N N . TYR A 1 104 ? 6.010 -6.305 4.482 1.00 95.44 104 TYR A N 1
ATOM 868 C CA . TYR A 1 104 ? 5.533 -5.794 3.205 1.00 95.44 104 TYR A CA 1
ATOM 869 C C . TYR A 1 104 ? 4.903 -6.924 2.388 1.00 95.44 104 TYR A C 1
ATOM 871 O O . TYR A 1 104 ? 5.377 -8.066 2.396 1.00 95.44 104 TYR A O 1
ATOM 879 N N . GLY A 1 105 ? 3.854 -6.594 1.646 1.00 96.12 105 GLY A N 1
ATOM 880 C CA . GLY A 1 105 ? 3.288 -7.462 0.627 1.00 96.12 105 GLY A CA 1
ATOM 881 C C . GLY A 1 105 ? 2.481 -6.669 -0.386 1.00 96.12 105 GLY A C 1
ATOM 882 O O . GLY A 1 105 ? 2.141 -5.510 -0.164 1.00 96.12 105 GLY A O 1
ATOM 883 N N . GLY A 1 106 ? 2.173 -7.327 -1.497 1.00 96.38 106 GLY A N 1
ATOM 884 C CA . GLY A 1 106 ? 1.371 -6.783 -2.578 1.00 96.38 106 GLY A CA 1
ATOM 885 C C . GLY A 1 106 ? 0.447 -7.843 -3.170 1.00 96.38 106 GLY A C 1
ATOM 886 O O . GLY A 1 106 ? 0.805 -9.024 -3.229 1.00 96.38 106 GLY A O 1
ATOM 887 N N . ILE A 1 107 ? -0.740 -7.427 -3.597 1.00 96.12 107 ILE A N 1
ATOM 888 C CA . ILE A 1 107 ? -1.736 -8.269 -4.265 1.00 96.12 107 ILE A CA 1
ATOM 889 C C . ILE A 1 107 ? -2.266 -7.583 -5.523 1.00 96.12 107 ILE A C 1
ATOM 891 O O . ILE A 1 107 ? -2.411 -6.365 -5.566 1.00 96.12 107 ILE A O 1
ATOM 895 N N . SER A 1 108 ? -2.598 -8.380 -6.526 1.00 94.94 108 SER A N 1
ATOM 896 C CA . SER A 1 108 ? -3.346 -7.967 -7.713 1.00 94.94 108 SER A CA 1
ATOM 897 C C . SER A 1 108 ? -4.471 -8.977 -7.953 1.00 94.94 108 SER A C 1
ATOM 899 O O . SER A 1 108 ? -4.635 -9.937 -7.192 1.00 94.94 108 SER A O 1
ATOM 901 N N . ILE A 1 109 ? -5.269 -8.783 -9.003 1.00 92.12 109 ILE A N 1
ATOM 902 C CA . ILE A 1 109 ? -6.302 -9.763 -9.376 1.00 92.12 109 ILE A CA 1
ATOM 903 C C . ILE A 1 109 ? -5.683 -11.113 -9.753 1.00 92.12 109 ILE A C 1
ATOM 905 O O . ILE A 1 109 ? -6.233 -12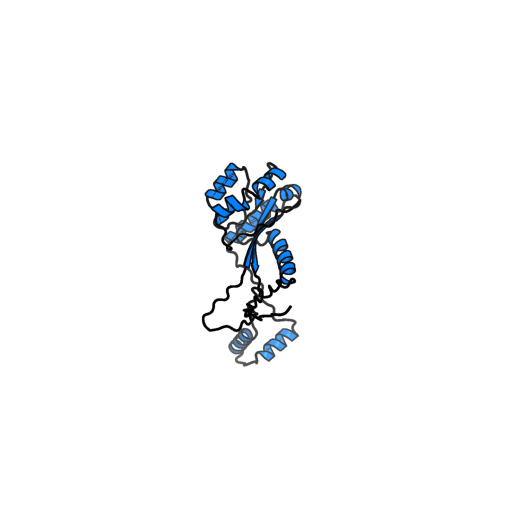.155 -9.392 1.00 92.12 109 ILE A O 1
ATOM 909 N N . ASP A 1 110 ? -4.547 -11.092 -10.447 1.00 89.06 110 ASP A N 1
ATOM 910 C CA . ASP A 1 110 ? -3.946 -12.285 -11.046 1.00 89.06 110 ASP A CA 1
ATOM 911 C C . ASP A 1 110 ? -2.786 -12.854 -10.220 1.00 89.06 110 ASP A C 1
ATOM 913 O O . ASP A 1 110 ? -2.202 -13.882 -10.569 1.00 89.06 110 ASP A O 1
ATOM 917 N N . GLY A 1 111 ? -2.461 -12.246 -9.076 1.00 91.25 111 GLY A N 1
ATOM 918 C CA . GLY A 1 111 ? -1.442 -12.801 -8.204 1.00 91.25 111 GLY A CA 1
ATOM 919 C C . GLY A 1 111 ? -1.125 -11.989 -6.959 1.00 91.25 111 GLY A C 1
ATOM 920 O O . GLY A 1 111 ? -1.908 -11.194 -6.447 1.00 91.25 111 GLY A O 1
ATOM 921 N N . ARG A 1 112 ? 0.064 -12.258 -6.427 1.00 94.94 112 ARG A N 1
ATOM 922 C CA . ARG A 1 112 ? 0.613 -11.598 -5.244 1.00 94.94 112 ARG A CA 1
ATOM 923 C C . ARG A 1 112 ? 2.129 -11.583 -5.305 1.00 94.94 112 ARG A C 1
ATOM 925 O O . ARG A 1 112 ? 2.729 -12.441 -5.953 1.00 94.94 112 ARG A O 1
ATOM 932 N N . THR A 1 113 ? 2.739 -10.680 -4.557 1.00 95.31 113 THR A N 1
ATOM 933 C CA . THR A 1 113 ? 4.181 -10.693 -4.327 1.00 95.31 113 THR A CA 1
ATOM 934 C C . THR A 1 113 ? 4.563 -11.725 -3.258 1.00 95.31 113 THR A C 1
ATOM 936 O O . THR A 1 113 ? 3.722 -12.346 -2.583 1.00 95.31 113 THR A O 1
ATOM 939 N N . TYR A 1 114 ? 5.870 -11.930 -3.099 1.00 93.12 114 TYR A N 1
ATOM 940 C CA . TYR A 1 114 ? 6.409 -12.542 -1.890 1.00 93.12 114 TYR A CA 1
ATOM 941 C C . TYR A 1 114 ? 6.269 -11.579 -0.709 1.00 93.12 114 TYR A C 1
ATOM 943 O O . TYR A 1 114 ? 6.376 -10.365 -0.864 1.00 93.12 114 TYR A O 1
ATOM 951 N N . LEU A 1 115 ? 6.053 -12.135 0.484 1.00 94.81 115 LEU A N 1
ATOM 952 C CA . LEU A 1 115 ? 6.080 -11.351 1.713 1.00 94.81 115 LEU A CA 1
ATOM 953 C C . LEU A 1 115 ? 7.526 -11.007 2.063 1.00 94.81 115 LEU A C 1
ATOM 955 O O . LEU A 1 115 ? 8.369 -11.904 2.122 1.00 94.81 115 LEU A O 1
ATOM 959 N N . TYR A 1 116 ? 7.789 -9.735 2.345 1.00 95.12 116 TYR A N 1
ATOM 960 C CA . TYR A 1 116 ? 9.105 -9.260 2.756 1.00 95.12 116 TYR A CA 1
ATOM 961 C C . TYR A 1 116 ? 9.076 -8.795 4.210 1.00 95.12 116 TYR A C 1
ATOM 963 O O . TYR A 1 116 ? 8.282 -7.935 4.581 1.00 95.12 116 TYR A O 1
ATOM 971 N N . ILE A 1 117 ? 9.931 -9.374 5.054 1.00 93.50 117 ILE A N 1
ATOM 972 C CA . ILE A 1 117 ? 10.033 -8.989 6.465 1.00 93.50 117 ILE A CA 1
ATOM 973 C C . ILE A 1 117 ? 11.006 -7.817 6.575 1.00 93.50 117 ILE A C 1
ATOM 975 O O . ILE A 1 117 ? 12.212 -7.983 6.393 1.00 93.50 117 ILE A O 1
ATOM 979 N N . ILE A 1 118 ? 10.484 -6.646 6.933 1.00 90.50 118 ILE A N 1
ATOM 980 C CA . ILE A 1 118 ? 11.280 -5.442 7.156 1.00 90.50 118 ILE A CA 1
ATOM 981 C C . ILE A 1 118 ? 11.983 -5.582 8.506 1.00 90.50 118 ILE A C 1
ATOM 983 O O . ILE A 1 118 ? 11.365 -5.509 9.574 1.00 90.50 118 ILE A O 1
ATOM 987 N N . GLN A 1 119 ? 13.297 -5.796 8.450 1.00 84.50 119 GLN A N 1
ATOM 988 C CA . GLN A 1 119 ? 14.132 -5.938 9.643 1.00 84.50 119 GLN A CA 1
ATOM 989 C C . GLN A 1 119 ? 14.099 -4.664 10.499 1.00 84.50 119 GLN A C 1
ATOM 991 O O . GLN A 1 119 ? 13.966 -3.558 9.973 1.00 84.50 119 GLN A O 1
ATOM 996 N N . ASP A 1 120 ? 14.178 -4.821 11.820 1.00 80.94 120 ASP A N 1
ATOM 997 C CA . ASP A 1 120 ? 14.171 -3.738 12.820 1.00 80.94 120 ASP A CA 1
ATOM 998 C C . ASP A 1 120 ? 12.917 -2.842 12.840 1.00 80.94 120 ASP A C 1
ATOM 1000 O O . ASP A 1 120 ? 12.855 -1.858 13.577 1.00 80.94 120 ASP A O 1
ATOM 1004 N N . GLY A 1 121 ? 11.884 -3.189 12.064 1.00 73.00 121 GLY A N 1
ATOM 1005 C CA . GLY A 1 121 ? 10.579 -2.526 12.087 1.00 73.00 121 GLY A CA 1
ATOM 1006 C C . GLY A 1 121 ? 10.576 -1.077 11.591 1.00 73.00 121 GLY A C 1
ATOM 1007 O O . GLY A 1 121 ? 9.595 -0.373 11.828 1.00 73.00 121 GLY A O 1
ATOM 1008 N N . LEU A 1 122 ? 11.645 -0.626 10.924 1.00 84.12 122 LEU A N 1
ATOM 1009 C CA . LEU A 1 122 ? 11.770 0.727 10.385 1.00 84.12 122 LEU A CA 1
ATOM 1010 C C . LEU A 1 122 ? 11.937 0.703 8.865 1.00 84.12 122 LEU A C 1
ATOM 1012 O O . LEU A 1 122 ? 12.983 0.301 8.348 1.00 84.12 122 LEU A O 1
ATOM 1016 N N . LEU A 1 123 ? 10.930 1.226 8.169 1.00 89.88 123 LEU A N 1
ATOM 1017 C CA . LEU A 1 123 ? 10.970 1.457 6.733 1.00 89.88 123 LEU A CA 1
ATOM 1018 C C . LEU A 1 123 ? 11.379 2.908 6.448 1.00 89.88 123 LEU A C 1
ATOM 1020 O O . LEU A 1 123 ? 10.662 3.848 6.785 1.00 89.88 123 LEU A O 1
ATOM 1024 N N . THR A 1 124 ? 12.551 3.099 5.845 1.00 94.62 124 THR A N 1
ATOM 1025 C CA . THR A 1 124 ? 13.000 4.405 5.332 1.00 94.62 124 THR A CA 1
ATOM 1026 C C . THR A 1 124 ? 12.823 4.450 3.819 1.00 94.62 124 THR A C 1
ATOM 1028 O O . THR A 1 124 ? 12.760 3.402 3.186 1.00 94.62 124 THR A O 1
ATOM 1031 N N . ALA A 1 125 ? 12.810 5.642 3.214 1.00 96.19 125 ALA A N 1
ATOM 1032 C CA . ALA A 1 125 ? 12.705 5.788 1.757 1.00 96.19 125 ALA A CA 1
ATOM 1033 C C . ALA A 1 125 ? 13.778 4.986 0.994 1.00 96.19 125 ALA A C 1
ATOM 1035 O O . ALA A 1 125 ? 13.490 4.321 0.004 1.00 96.19 125 ALA A O 1
ATOM 1036 N N . ARG A 1 126 ? 15.021 4.990 1.495 1.00 96.88 126 ARG A N 1
ATOM 1037 C CA . ARG A 1 126 ? 16.121 4.220 0.900 1.00 96.88 126 ARG A CA 1
ATOM 1038 C C . ARG A 1 126 ? 15.863 2.715 0.966 1.00 96.88 126 ARG A C 1
ATOM 1040 O O . ARG A 1 126 ? 16.081 2.034 -0.027 1.00 96.88 126 ARG A O 1
ATOM 1047 N N . ARG A 1 127 ? 15.389 2.211 2.110 1.00 95.81 127 ARG A N 1
ATOM 1048 C CA . ARG A 1 127 ? 15.036 0.792 2.266 1.00 95.81 127 ARG A CA 1
ATOM 1049 C C . ARG A 1 127 ? 13.835 0.426 1.406 1.00 95.81 127 ARG A C 1
ATOM 1051 O O . ARG A 1 127 ? 13.867 -0.600 0.751 1.00 95.81 127 ARG A O 1
ATOM 1058 N N . TYR A 1 128 ? 12.828 1.291 1.329 1.00 96.56 128 TYR A N 1
ATOM 1059 C CA . TYR A 1 128 ? 11.690 1.091 0.438 1.00 96.56 128 TYR A CA 1
ATOM 1060 C C . TYR A 1 128 ? 12.148 0.927 -1.015 1.00 96.56 128 TYR A C 1
ATOM 1062 O O . TYR A 1 128 ? 11.813 -0.058 -1.660 1.00 96.56 128 TYR A O 1
ATOM 1070 N N . ARG A 1 129 ? 13.034 1.801 -1.502 1.00 97.38 129 ARG A N 1
ATOM 1071 C CA . ARG A 1 129 ? 13.631 1.655 -2.835 1.00 97.38 129 ARG A CA 1
ATOM 1072 C C . ARG A 1 129 ? 14.458 0.370 -2.990 1.00 97.38 129 ARG A C 1
ATOM 1074 O O . ARG A 1 129 ? 14.247 -0.389 -3.931 1.00 97.38 129 ARG A O 1
ATOM 1081 N N . ASP A 1 130 ? 15.430 0.154 -2.103 1.00 96.88 130 ASP A N 1
ATOM 1082 C CA . ASP A 1 130 ? 16.477 -0.864 -2.280 1.00 96.88 130 ASP A CA 1
ATOM 1083 C C . ASP A 1 130 ? 16.025 -2.286 -1.900 1.00 96.88 130 ASP A C 1
ATOM 1085 O O . ASP A 1 130 ? 16.500 -3.251 -2.494 1.00 96.88 130 ASP A O 1
ATOM 1089 N N . GLU A 1 131 ? 15.123 -2.422 -0.926 1.00 95.75 131 GLU A N 1
ATOM 1090 C CA . GLU A 1 131 ? 14.667 -3.705 -0.370 1.00 95.75 131 GLU A CA 1
ATOM 1091 C C . GLU A 1 131 ? 13.272 -4.114 -0.854 1.00 95.75 131 GLU A C 1
ATOM 1093 O O . GLU A 1 131 ? 12.945 -5.298 -0.794 1.00 95.75 131 GLU A O 1
ATOM 1098 N N . ILE A 1 132 ? 12.452 -3.165 -1.326 1.00 96.50 132 ILE A N 1
ATOM 1099 C CA . ILE A 1 132 ? 11.071 -3.429 -1.753 1.00 96.50 132 ILE A CA 1
ATOM 1100 C C . ILE A 1 132 ? 10.884 -3.127 -3.240 1.00 96.50 132 ILE A C 1
ATOM 1102 O O . ILE A 1 132 ? 10.631 -4.049 -4.013 1.00 96.50 132 ILE A O 1
ATOM 1106 N N . LEU A 1 133 ? 11.040 -1.874 -3.672 1.00 97.56 133 LEU A N 1
ATOM 1107 C CA . LEU A 1 133 ? 10.708 -1.493 -5.045 1.00 97.56 133 LEU A CA 1
ATOM 1108 C C . LEU A 1 133 ? 11.583 -2.225 -6.062 1.00 97.56 133 LEU A C 1
ATOM 1110 O O . LEU A 1 133 ? 11.062 -2.939 -6.914 1.00 97.56 133 LEU A O 1
ATOM 1114 N N . ARG A 1 134 ? 12.908 -2.118 -5.934 1.00 97.94 134 ARG A N 1
ATOM 1115 C CA . ARG A 1 134 ? 13.846 -2.726 -6.885 1.00 97.94 134 ARG A CA 1
ATOM 1116 C C . ARG A 1 134 ? 13.754 -4.261 -6.944 1.00 97.94 134 ARG A C 1
ATOM 1118 O O . ARG A 1 134 ? 13.688 -4.786 -8.048 1.00 97.94 134 ARG A O 1
ATOM 1125 N N . PRO A 1 135 ? 13.764 -5.013 -5.826 1.00 97.62 135 PRO A N 1
ATOM 1126 C CA . PRO A 1 135 ? 13.765 -6.476 -5.903 1.00 97.62 135 PRO A CA 1
ATOM 1127 C C . PRO A 1 135 ? 12.373 -7.112 -6.024 1.00 97.62 135 PRO A C 1
ATOM 1129 O O . PRO A 1 135 ? 12.296 -8.287 -6.377 1.00 97.62 135 PRO A O 1
ATOM 1132 N N . ILE A 1 136 ? 11.287 -6.396 -5.703 1.00 97.44 136 ILE A N 1
ATOM 1133 C CA . ILE A 1 136 ? 9.932 -6.973 -5.664 1.00 97.44 136 ILE A CA 1
ATOM 1134 C C . ILE A 1 136 ? 9.012 -6.302 -6.677 1.00 97.44 136 ILE A C 1
ATOM 1136 O O . ILE A 1 136 ? 8.408 -7.002 -7.486 1.00 97.44 136 ILE A O 1
ATOM 1140 N N . VAL A 1 137 ? 8.895 -4.973 -6.646 1.00 97.38 137 VAL A N 1
ATOM 1141 C CA . VAL A 1 137 ? 7.916 -4.256 -7.478 1.00 97.38 137 VAL A CA 1
ATOM 1142 C C . VAL A 1 137 ? 8.359 -4.185 -8.933 1.00 97.38 137 VAL A C 1
ATOM 1144 O O . VAL A 1 137 ? 7.556 -4.505 -9.795 1.00 97.38 137 VAL A O 1
ATOM 1147 N N . VAL A 1 138 ? 9.619 -3.850 -9.219 1.00 97.75 138 VAL A N 1
ATOM 1148 C CA . VAL A 1 138 ? 10.129 -3.751 -10.600 1.00 97.75 138 VAL A CA 1
ATOM 1149 C C . VAL A 1 138 ? 9.984 -5.080 -11.362 1.00 97.75 138 VAL A C 1
ATOM 1151 O O . VAL A 1 138 ? 9.402 -5.073 -12.446 1.00 97.75 138 VAL A O 1
ATOM 1154 N N . PRO A 1 139 ? 10.386 -6.250 -10.818 1.00 97.06 139 PRO A N 1
ATOM 1155 C CA . PRO A 1 139 ? 10.150 -7.524 -11.499 1.00 97.06 139 PRO A CA 1
ATOM 1156 C C . PRO A 1 139 ? 8.665 -7.853 -11.676 1.00 97.06 139 PRO A C 1
ATOM 1158 O O . PRO A 1 139 ? 8.286 -8.477 -12.664 1.00 97.06 139 PRO A O 1
ATOM 1161 N N . TYR A 1 140 ? 7.822 -7.452 -10.721 1.00 96.56 140 TYR A N 1
ATOM 1162 C CA . TYR A 1 140 ? 6.379 -7.665 -10.807 1.00 96.56 140 TYR A CA 1
ATOM 1163 C C . TYR A 1 140 ? 5.743 -6.780 -11.888 1.00 96.56 140 TYR A C 1
ATOM 1165 O O . TYR A 1 140 ? 4.921 -7.260 -12.664 1.00 96.56 140 TYR A O 1
ATOM 1173 N N . ALA A 1 141 ? 6.175 -5.521 -11.977 1.00 96.50 141 ALA A N 1
ATOM 1174 C CA . ALA A 1 141 ? 5.784 -4.578 -13.015 1.00 96.50 141 ALA A CA 1
ATOM 1175 C C . ALA A 1 141 ? 6.173 -5.102 -14.399 1.00 96.50 141 ALA A C 1
ATOM 1177 O O . ALA A 1 141 ? 5.323 -5.194 -15.277 1.00 96.50 141 ALA A O 1
ATOM 1178 N N . ALA A 1 142 ? 7.416 -5.567 -14.561 1.00 96.00 142 ALA A N 1
ATOM 1179 C CA . ALA A 1 142 ? 7.902 -6.142 -15.814 1.00 96.00 142 ALA A CA 1
ATOM 1180 C C . ALA A 1 142 ? 7.097 -7.373 -16.275 1.00 96.00 142 ALA A C 1
ATOM 1182 O O . ALA A 1 142 ? 6.991 -7.624 -17.473 1.00 96.00 142 ALA A O 1
ATOM 1183 N N . ALA A 1 143 ? 6.524 -8.144 -15.344 1.00 94.12 143 ALA A N 1
ATOM 1184 C CA . ALA A 1 143 ? 5.675 -9.288 -15.672 1.00 94.12 143 ALA A CA 1
ATOM 1185 C C . ALA A 1 143 ? 4.265 -8.888 -16.149 1.00 94.12 143 ALA A C 1
ATOM 1187 O O . ALA A 1 143 ? 3.643 -9.654 -16.883 1.00 94.12 143 ALA A O 1
ATOM 1188 N N . ILE A 1 144 ? 3.762 -7.722 -15.728 1.00 93.19 144 ILE A N 1
ATOM 1189 C CA . ILE A 1 144 ? 2.468 -7.170 -16.164 1.00 93.19 144 ILE A CA 1
ATOM 1190 C C . ILE A 1 144 ? 2.629 -6.367 -17.463 1.00 93.19 144 ILE A C 1
ATOM 1192 O O . ILE A 1 144 ? 1.793 -6.487 -18.356 1.00 93.19 144 ILE A O 1
ATOM 1196 N N . GLY A 1 145 ? 3.718 -5.609 -17.593 1.00 94.00 145 GLY A N 1
ATOM 1197 C CA . GLY A 1 145 ? 4.014 -4.755 -18.743 1.00 94.00 145 GLY A CA 1
ATOM 1198 C C . GLY A 1 145 ? 3.655 -3.286 -18.510 1.00 94.00 145 GLY A C 1
ATOM 1199 O O . GLY A 1 145 ? 3.444 -2.856 -17.377 1.00 94.00 145 GLY A O 1
ATOM 1200 N N . ASP A 1 146 ? 3.591 -2.523 -19.600 1.00 93.00 146 ASP A N 1
ATOM 1201 C CA . ASP A 1 146 ? 3.531 -1.052 -19.588 1.00 93.00 146 ASP A CA 1
ATOM 1202 C C . ASP A 1 146 ? 2.283 -0.470 -18.904 1.00 93.00 146 ASP A C 1
ATOM 1204 O O . ASP A 1 146 ? 2.305 0.667 -18.437 1.00 93.00 146 ASP A O 1
ATOM 1208 N N . ASP A 1 147 ? 1.202 -1.247 -18.803 1.00 94.25 147 ASP A N 1
ATOM 1209 C CA . ASP A 1 147 ? -0.029 -0.816 -18.134 1.00 94.25 147 ASP A CA 1
ATOM 1210 C C . ASP A 1 147 ? 0.030 -0.967 -16.603 1.00 94.25 147 ASP A C 1
ATOM 1212 O O . ASP A 1 147 ? -0.962 -0.696 -15.924 1.00 94.25 147 ASP A O 1
ATOM 1216 N N . PHE A 1 148 ? 1.150 -1.441 -16.044 1.00 97.06 148 PHE A N 1
ATOM 1217 C CA . PHE A 1 148 ? 1.306 -1.660 -14.609 1.00 97.06 148 PHE A CA 1
ATOM 1218 C C . PHE A 1 148 ? 1.105 -0.379 -13.792 1.00 97.06 148 PHE A C 1
ATOM 1220 O O . PHE A 1 148 ? 1.693 0.668 -14.066 1.00 97.06 148 PHE A O 1
ATOM 1227 N N . ILE A 1 149 ? 0.334 -0.500 -12.709 1.00 96.81 149 ILE A N 1
ATOM 1228 C CA . ILE A 1 149 ? 0.093 0.583 -11.761 1.00 96.81 149 ILE A CA 1
ATOM 1229 C C . ILE A 1 149 ? 0.438 0.115 -10.347 1.00 96.81 149 ILE A C 1
ATOM 1231 O O . ILE A 1 149 ? -0.153 -0.826 -9.812 1.00 96.81 149 ILE A O 1
ATOM 1235 N N . LEU A 1 150 ? 1.352 0.827 -9.693 1.00 96.88 150 LEU A N 1
ATOM 1236 C CA . LEU A 1 150 ? 1.625 0.647 -8.271 1.00 96.88 150 LEU A CA 1
ATOM 1237 C C . LEU A 1 150 ? 0.591 1.408 -7.434 1.00 96.88 150 LEU A C 1
ATOM 1239 O O . LEU A 1 150 ? 0.435 2.618 -7.587 1.00 96.88 150 LEU A O 1
ATOM 1243 N N . MET A 1 151 ? -0.070 0.728 -6.501 1.00 94.62 151 MET A N 1
ATOM 1244 C CA . MET A 1 151 ? -0.813 1.363 -5.414 1.00 94.62 151 MET A CA 1
ATOM 1245 C C . MET A 1 151 ? -0.033 1.164 -4.107 1.00 94.62 151 MET A C 1
ATOM 1247 O O . MET A 1 151 ? 0.211 0.035 -3.668 1.00 94.62 151 MET A O 1
ATOM 1251 N N . ASP A 1 152 ? 0.360 2.283 -3.503 1.00 92.12 152 ASP A N 1
ATOM 1252 C CA . ASP A 1 152 ? 0.905 2.383 -2.152 1.00 92.12 152 ASP A CA 1
ATOM 1253 C C . ASP A 1 152 ? 0.185 3.497 -1.375 1.00 92.12 152 ASP A C 1
ATOM 1255 O O . ASP A 1 152 ? -0.571 4.305 -1.931 1.00 92.12 152 ASP A O 1
ATOM 1259 N N . ASP A 1 153 ? 0.404 3.549 -0.063 1.00 85.81 153 ASP A N 1
ATOM 1260 C CA . ASP A 1 153 ? -0.129 4.634 0.748 1.00 85.81 153 ASP A CA 1
ATOM 1261 C C . ASP A 1 153 ? 0.723 5.918 0.643 1.00 85.81 153 ASP A C 1
ATOM 1263 O O . ASP A 1 153 ? 1.853 5.958 0.154 1.00 85.81 153 ASP A O 1
ATOM 1267 N N . ASN A 1 154 ? 0.189 7.020 1.166 1.00 85.44 154 ASN A N 1
ATOM 1268 C CA . ASN A 1 154 ? 0.899 8.300 1.187 1.00 85.44 154 ASN A CA 1
ATOM 1269 C C . ASN A 1 154 ? 1.907 8.415 2.350 1.00 85.44 154 ASN A C 1
ATOM 1271 O O . ASN A 1 154 ? 2.113 9.525 2.861 1.00 85.44 154 ASN A O 1
ATOM 1275 N N . CYS A 1 155 ? 2.496 7.317 2.846 1.00 85.62 155 CYS A N 1
ATOM 1276 C CA . CYS A 1 155 ? 3.464 7.427 3.932 1.00 85.62 155 CYS A CA 1
ATOM 1277 C C . CYS A 1 155 ? 4.739 8.160 3.480 1.00 85.62 155 CYS A C 1
ATOM 1279 O O . CYS A 1 155 ? 5.107 8.209 2.305 1.00 85.62 155 CYS A O 1
ATOM 1281 N N . ARG A 1 156 ? 5.427 8.782 4.445 1.00 91.31 156 ARG A N 1
ATOM 1282 C CA . ARG A 1 156 ? 6.584 9.652 4.169 1.00 91.31 156 ARG A CA 1
ATOM 1283 C C . ARG A 1 156 ? 7.704 8.942 3.387 1.00 91.31 156 ARG A C 1
ATOM 1285 O O . ARG A 1 156 ? 8.203 9.555 2.451 1.00 91.31 156 ARG A O 1
ATOM 1292 N N . PRO A 1 157 ? 8.113 7.705 3.737 1.00 92.56 157 PRO A N 1
ATOM 1293 C CA . PRO A 1 157 ? 9.024 6.910 2.916 1.00 92.56 157 PRO A CA 1
ATOM 1294 C C . PRO A 1 157 ? 8.634 6.782 1.440 1.00 92.56 157 PRO A C 1
ATOM 1296 O O . PRO A 1 157 ? 9.513 6.935 0.600 1.00 92.56 157 PRO A O 1
ATOM 1299 N N . HIS A 1 158 ? 7.356 6.544 1.129 1.00 93.25 158 HIS A N 1
ATOM 1300 C CA . HIS A 1 158 ? 6.878 6.314 -0.244 1.00 93.25 158 HIS A CA 1
ATOM 1301 C C . HIS A 1 158 ? 6.875 7.595 -1.080 1.00 93.25 158 HIS A C 1
ATOM 1303 O O . HIS A 1 158 ? 7.045 7.558 -2.292 1.00 93.25 158 HIS A O 1
ATOM 1309 N N . ARG A 1 159 ? 6.706 8.744 -0.417 1.00 94.31 159 ARG A N 1
ATOM 1310 C CA . ARG A 1 159 ? 6.607 10.071 -1.046 1.00 94.31 159 ARG A CA 1
ATOM 1311 C C . ARG A 1 159 ? 7.909 10.874 -0.992 1.00 94.31 159 ARG A C 1
ATOM 1313 O O . ARG A 1 159 ? 7.897 12.091 -1.148 1.00 94.31 159 ARG A O 1
ATOM 1320 N N . ALA A 1 160 ? 9.034 10.229 -0.691 1.00 96.38 160 ALA A N 1
ATOM 1321 C CA . ALA A 1 160 ? 10.338 10.883 -0.716 1.00 96.38 160 ALA A CA 1
ATOM 1322 C C . ALA A 1 160 ? 10.831 11.040 -2.161 1.00 96.38 160 ALA A C 1
ATOM 1324 O O . ALA A 1 160 ? 10.692 10.103 -2.938 1.00 96.38 160 ALA A O 1
ATOM 1325 N N . ASN A 1 161 ? 11.504 12.150 -2.490 1.00 97.50 161 ASN A N 1
ATOM 1326 C CA . ASN A 1 161 ? 12.030 12.396 -3.846 1.00 97.50 161 ASN A CA 1
ATOM 1327 C C . ASN A 1 161 ? 12.855 11.219 -4.386 1.00 97.50 161 ASN A C 1
ATOM 1329 O O . ASN A 1 161 ? 12.665 10.805 -5.514 1.00 97.50 161 ASN A O 1
ATOM 1333 N N . LEU A 1 162 ? 13.681 10.598 -3.533 1.00 97.69 162 LEU A N 1
ATOM 1334 C CA . LEU A 1 162 ? 14.460 9.405 -3.886 1.00 97.69 162 LEU A CA 1
ATOM 1335 C C . LEU A 1 162 ? 13.612 8.252 -4.453 1.00 97.69 162 LEU A C 1
ATOM 1337 O O . LEU A 1 162 ? 14.104 7.458 -5.247 1.00 97.69 162 LEU A O 1
ATOM 1341 N N . VAL A 1 163 ? 12.385 8.106 -3.957 1.00 97.94 163 VAL A N 1
ATOM 1342 C CA . VAL A 1 163 ? 11.434 7.081 -4.392 1.00 97.94 163 VAL A CA 1
ATOM 1343 C C . VAL A 1 163 ? 10.686 7.546 -5.637 1.00 97.94 163 VAL A C 1
ATOM 1345 O O . VAL A 1 163 ? 10.544 6.754 -6.558 1.00 97.94 163 VAL A O 1
ATOM 1348 N N . GLU A 1 164 ? 10.269 8.813 -5.692 1.00 96.62 164 GLU A N 1
ATOM 1349 C CA . GLU A 1 164 ? 9.634 9.399 -6.883 1.00 96.62 164 GLU A CA 1
ATOM 1350 C C . GLU A 1 164 ? 10.533 9.298 -8.118 1.00 96.62 164 GLU A C 1
ATOM 1352 O O . GLU A 1 164 ? 10.109 8.779 -9.147 1.00 96.62 164 GLU A O 1
ATOM 1357 N N . ASP A 1 165 ? 11.789 9.732 -7.986 1.00 98.12 165 ASP A N 1
ATOM 1358 C CA . ASP A 1 165 ? 12.779 9.712 -9.062 1.00 98.12 165 ASP A CA 1
ATOM 1359 C C . ASP A 1 165 ? 13.018 8.271 -9.537 1.00 98.12 165 ASP A C 1
ATOM 1361 O O . ASP A 1 165 ? 13.036 8.003 -10.733 1.00 98.12 165 ASP A O 1
ATOM 1365 N N . PHE A 1 166 ? 13.109 7.318 -8.601 1.00 98.38 166 PHE A N 1
ATOM 1366 C CA . PHE A 1 166 ? 13.286 5.903 -8.929 1.00 98.38 166 PHE A CA 1
ATOM 1367 C C . PHE A 1 166 ? 12.081 5.313 -9.675 1.00 98.38 166 PHE A C 1
ATOM 1369 O O . PHE A 1 166 ? 12.261 4.598 -10.654 1.00 98.38 166 PHE A O 1
ATOM 1376 N N . LEU A 1 167 ? 10.851 5.601 -9.236 1.00 97.44 167 LEU A N 1
ATOM 1377 C CA . LEU A 1 167 ? 9.652 5.127 -9.936 1.00 97.44 167 LEU A CA 1
ATOM 1378 C C . LEU A 1 167 ? 9.564 5.717 -11.347 1.00 97.44 167 LEU A C 1
ATOM 1380 O O . LEU A 1 167 ? 9.203 5.003 -12.279 1.00 97.44 167 LEU A O 1
ATOM 1384 N N . PHE A 1 168 ? 9.936 6.989 -11.509 1.00 97.12 168 PHE A N 1
ATOM 1385 C CA . PHE A 1 168 ? 9.999 7.645 -12.812 1.00 97.12 168 PHE A CA 1
ATOM 1386 C C . PHE A 1 168 ? 11.046 7.003 -13.735 1.00 97.12 168 PHE A C 1
ATOM 1388 O O . PHE A 1 168 ? 10.738 6.719 -14.891 1.00 97.12 168 PHE A O 1
ATOM 1395 N N . GLU A 1 169 ? 12.254 6.736 -13.231 1.00 97.56 169 GLU A N 1
ATOM 1396 C CA . GLU A 1 169 ? 13.332 6.071 -13.982 1.00 97.56 169 GLU A CA 1
ATOM 1397 C C . GLU A 1 169 ? 12.947 4.656 -14.439 1.00 97.56 169 GLU A C 1
ATOM 1399 O O . GLU A 1 169 ? 13.278 4.261 -15.556 1.00 97.56 169 GLU A O 1
ATOM 1404 N N . GLU A 1 170 ? 12.215 3.911 -13.609 1.00 97.31 170 GLU A N 1
ATOM 1405 C CA . GLU A 1 170 ? 11.717 2.564 -13.926 1.00 97.31 170 GLU A CA 1
ATOM 1406 C C . GLU A 1 170 ? 10.417 2.579 -14.756 1.00 97.31 170 GLU A C 1
ATOM 1408 O O . GLU A 1 170 ? 9.874 1.522 -15.073 1.00 97.31 170 GLU A O 1
ATOM 1413 N N . GLY A 1 171 ? 9.882 3.760 -15.097 1.00 96.50 171 GLY A N 1
ATOM 1414 C CA . GLY A 1 171 ? 8.638 3.898 -15.861 1.00 96.50 171 GLY A CA 1
ATOM 1415 C C . GLY A 1 171 ? 7.385 3.417 -15.119 1.00 96.50 171 GLY A C 1
ATOM 1416 O O . G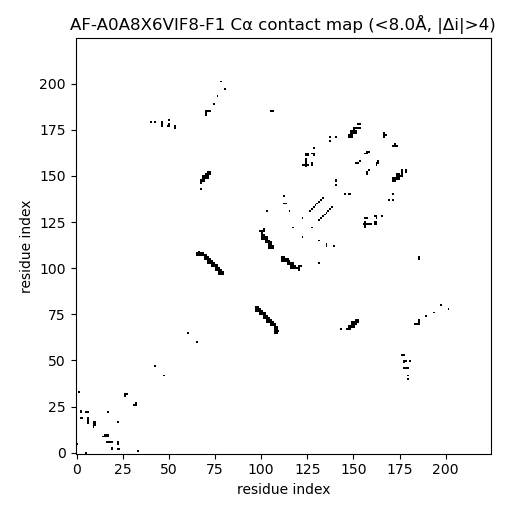LY A 1 171 ? 6.369 3.128 -15.746 1.00 96.50 171 GLY A O 1
ATOM 1417 N N . ILE A 1 172 ? 7.434 3.318 -13.788 1.00 97.06 172 ILE A N 1
ATOM 1418 C CA . ILE A 1 172 ? 6.327 2.815 -12.976 1.00 97.06 172 ILE A CA 1
ATOM 1419 C C . ILE A 1 172 ? 5.352 3.948 -12.673 1.00 97.06 172 ILE A C 1
ATOM 1421 O O . ILE A 1 172 ? 5.654 4.887 -11.930 1.00 97.06 172 ILE A O 1
ATOM 1425 N N . VAL A 1 173 ? 4.130 3.814 -13.187 1.00 96.19 173 VAL A N 1
ATOM 1426 C CA . VAL A 1 173 ? 3.026 4.701 -12.830 1.00 96.19 173 VAL A CA 1
ATOM 1427 C C . VAL A 1 173 ? 2.509 4.327 -11.449 1.00 96.19 173 VAL A C 1
ATOM 1429 O O . VAL A 1 173 ? 2.229 3.166 -11.147 1.00 96.19 173 VAL A O 1
ATOM 1432 N N . ARG A 1 174 ? 2.343 5.336 -10.597 1.00 94.25 174 ARG A N 1
ATOM 1433 C CA . ARG A 1 174 ? 1.748 5.168 -9.275 1.00 94.25 174 ARG A CA 1
ATOM 1434 C C . ARG A 1 174 ? 0.346 5.755 -9.244 1.00 94.25 174 ARG A C 1
ATOM 1436 O O . ARG A 1 174 ? 0.131 6.895 -9.649 1.00 94.25 174 ARG A O 1
ATOM 1443 N N . MET A 1 175 ? -0.590 4.984 -8.708 1.00 92.12 175 MET A N 1
ATOM 1444 C CA . MET A 1 175 ? -1.966 5.403 -8.486 1.00 92.12 175 MET A CA 1
ATOM 1445 C C . MET A 1 175 ? -2.019 6.548 -7.470 1.00 92.12 175 MET A C 1
ATOM 1447 O O . MET A 1 175 ? -1.394 6.497 -6.406 1.00 92.12 175 MET A O 1
ATOM 1451 N N . GLU A 1 176 ? -2.810 7.579 -7.764 1.00 87.44 176 GLU A N 1
ATOM 1452 C CA . GLU A 1 176 ? -3.175 8.553 -6.742 1.00 87.44 176 GLU A CA 1
ATOM 1453 C C . GLU A 1 176 ? -4.049 7.878 -5.687 1.00 87.44 176 GLU A C 1
ATOM 1455 O O . GLU A 1 176 ? -5.041 7.230 -6.016 1.00 87.44 176 GLU A O 1
ATOM 1460 N N . TRP A 1 177 ? -3.699 8.035 -4.410 1.00 88.00 177 TRP A N 1
ATOM 1461 C CA . TRP A 1 177 ? -4.441 7.412 -3.320 1.00 88.00 177 TRP A CA 1
ATOM 1462 C C . TRP A 1 177 ? -4.972 8.463 -2.343 1.00 88.00 177 TRP A C 1
ATOM 1464 O O . TRP A 1 177 ? -4.193 9.254 -1.801 1.00 88.00 177 TRP A O 1
ATOM 1474 N N . PRO A 1 178 ? -6.283 8.507 -2.055 1.00 84.69 178 PRO A N 1
ATOM 1475 C CA . PRO A 1 178 ? -6.813 9.468 -1.104 1.00 84.69 178 PRO A CA 1
ATOM 1476 C C . PRO A 1 178 ? -6.463 9.076 0.337 1.00 84.69 178 PRO A C 1
ATOM 1478 O O . PRO A 1 178 ? -6.534 7.911 0.733 1.00 84.69 178 PRO A O 1
ATOM 1481 N N . ALA A 1 179 ? -6.145 10.063 1.176 1.00 76.12 179 ALA A N 1
ATOM 1482 C CA . ALA A 1 179 ? -5.794 9.820 2.575 1.00 76.12 179 ALA A CA 1
ATOM 1483 C C . ALA A 1 179 ? -6.948 9.197 3.390 1.00 76.12 179 ALA A C 1
ATOM 1485 O O . ALA A 1 179 ? -8.116 9.572 3.249 1.00 76.12 179 ALA A O 1
ATOM 1486 N N . CYS A 1 180 ? -6.594 8.309 4.329 1.00 66.81 180 CYS A N 1
ATOM 1487 C CA . CYS A 1 180 ? -7.529 7.634 5.239 1.00 66.81 180 CYS A CA 1
ATOM 1488 C C . CYS A 1 180 ? -8.656 6.884 4.506 1.00 66.81 180 CYS A C 1
ATOM 1490 O O . CYS A 1 180 ? -9.818 6.958 4.919 1.00 66.81 180 CYS A O 1
ATOM 1492 N N . SER A 1 181 ? -8.334 6.199 3.411 1.00 66.00 181 SER A N 1
ATOM 1493 C CA . SER A 1 181 ? -9.309 5.476 2.591 1.00 66.00 181 SER A CA 1
ATOM 1494 C C . SER A 1 181 ? -9.460 4.023 3.050 1.00 66.00 181 SER A C 1
ATOM 1496 O O . SER A 1 181 ? -8.463 3.332 3.187 1.00 66.00 181 SER A O 1
ATOM 1498 N N . PRO A 1 182 ? -10.690 3.536 3.303 1.00 57.47 182 PRO A N 1
ATOM 1499 C CA . PRO A 1 182 ? -10.956 2.194 3.815 1.00 57.47 182 PRO A CA 1
ATOM 1500 C C . PRO A 1 182 ? -10.971 1.125 2.712 1.00 57.47 182 PRO A C 1
ATOM 1502 O O . PRO A 1 182 ? -11.449 0.027 2.964 1.00 57.47 182 PRO A O 1
ATOM 1505 N N . VAL A 1 183 ? -10.555 1.461 1.487 1.00 69.12 183 VAL A N 1
ATOM 1506 C CA . VAL A 1 183 ? -10.768 0.635 0.286 1.00 69.12 183 VAL A CA 1
ATOM 1507 C C . VAL A 1 183 ? -9.453 0.038 -0.208 1.00 69.12 183 VAL A C 1
ATOM 1509 O O . VAL A 1 183 ? -9.241 -0.063 -1.405 1.00 69.12 183 VAL A O 1
ATOM 1512 N N . ASP A 1 184 ? -8.555 -0.323 0.705 1.00 85.00 184 ASP A N 1
ATOM 1513 C CA . ASP A 1 184 ? -7.336 -1.049 0.358 1.00 85.00 184 ASP A CA 1
ATOM 1514 C C . ASP A 1 184 ? -7.601 -2.565 0.463 1.00 85.00 184 ASP A C 1
ATOM 1516 O O . ASP A 1 184 ? -7.752 -3.084 1.575 1.00 85.00 184 ASP A O 1
ATOM 1520 N N . PRO A 1 185 ? -7.703 -3.305 -0.659 1.00 88.88 185 PRO A N 1
ATOM 1521 C CA . PRO A 1 185 ? -8.007 -4.732 -0.637 1.00 88.88 185 PRO A CA 1
ATOM 1522 C C . PRO A 1 185 ? -6.970 -5.557 0.135 1.00 88.88 185 PRO A C 1
ATOM 1524 O O . PRO A 1 185 ? -7.320 -6.609 0.680 1.00 88.88 185 PRO A O 1
ATOM 1527 N N . ILE A 1 186 ? -5.714 -5.098 0.226 1.00 89.62 186 ILE A N 1
ATOM 1528 C CA . ILE A 1 186 ? -4.676 -5.841 0.946 1.00 89.62 186 ILE A CA 1
ATOM 1529 C C . ILE A 1 186 ? -4.920 -5.846 2.457 1.00 89.62 186 ILE A C 1
ATOM 1531 O O . ILE A 1 186 ? -4.592 -6.830 3.115 1.00 89.62 186 ILE A O 1
ATOM 1535 N N . GLU A 1 187 ? -5.602 -4.838 3.008 1.00 88.81 187 GLU A N 1
ATOM 1536 C CA . GLU A 1 187 ? -5.973 -4.800 4.429 1.00 88.81 187 GLU A CA 1
ATOM 1537 C C . GLU A 1 187 ? -6.884 -5.976 4.806 1.00 88.81 187 GLU A C 1
ATOM 1539 O O . GLU A 1 187 ? -6.752 -6.563 5.882 1.00 88.81 187 GLU A O 1
ATOM 1544 N N . HIS A 1 188 ? -7.768 -6.406 3.898 1.00 89.38 188 HIS A N 1
ATOM 1545 C CA . HIS A 1 188 ? -8.580 -7.608 4.109 1.00 89.38 188 HIS A CA 1
ATOM 1546 C C . HIS A 1 188 ? -7.733 -8.886 4.119 1.00 89.38 188 HIS A C 1
ATOM 1548 O O . HIS A 1 188 ? -8.002 -9.811 4.895 1.00 89.38 188 HIS A O 1
ATOM 1554 N N . VAL A 1 189 ? -6.693 -8.942 3.283 1.00 91.69 189 VAL A N 1
ATOM 1555 C CA . VAL A 1 189 ? -5.736 -10.055 3.262 1.00 91.69 189 VAL A CA 1
ATOM 1556 C C . VAL A 1 189 ? -4.900 -10.062 4.541 1.00 91.69 189 VAL A C 1
ATOM 1558 O O . VAL A 1 189 ? -4.727 -11.127 5.141 1.00 91.69 189 VAL A O 1
ATOM 1561 N N . TRP A 1 190 ? -4.459 -8.895 5.017 1.00 91.38 190 TRP A N 1
ATOM 1562 C CA . TRP A 1 190 ? -3.751 -8.745 6.285 1.00 91.38 190 TRP A CA 1
ATOM 1563 C C . TRP A 1 190 ? -4.587 -9.155 7.483 1.00 91.38 190 TRP A C 1
ATOM 1565 O O . TRP A 1 190 ? -4.109 -9.913 8.322 1.00 91.38 190 TRP A O 1
ATOM 1575 N N . ASP A 1 191 ? -5.848 -8.748 7.538 1.00 88.25 191 ASP A N 1
ATOM 1576 C CA . ASP A 1 191 ? -6.782 -9.146 8.587 1.00 88.25 191 ASP A CA 1
ATOM 1577 C C . ASP A 1 191 ? -7.019 -10.673 8.589 1.00 88.25 191 ASP A C 1
ATOM 1579 O O . ASP A 1 191 ? -6.959 -11.336 9.632 1.00 88.25 191 ASP A O 1
ATOM 1583 N N . ALA A 1 192 ? -7.193 -11.282 7.410 1.00 90.31 192 ALA A N 1
ATOM 1584 C CA . ALA A 1 192 ? -7.295 -12.735 7.282 1.00 90.31 192 ALA A CA 1
ATOM 1585 C C . ALA A 1 192 ? -6.003 -13.461 7.701 1.00 90.31 192 ALA A C 1
ATOM 1587 O O . ALA A 1 192 ? -6.069 -14.499 8.371 1.00 90.31 192 ALA A O 1
ATOM 1588 N N . LEU A 1 193 ? -4.833 -12.933 7.331 1.00 90.12 193 LEU A N 1
ATOM 1589 C CA . LEU A 1 193 ? -3.536 -13.472 7.735 1.00 90.12 193 LEU A CA 1
ATOM 1590 C C . LEU A 1 193 ? -3.324 -13.327 9.247 1.00 90.12 193 LEU A C 1
ATOM 1592 O O . LEU A 1 193 ? -2.946 -14.294 9.904 1.00 90.12 193 LEU A O 1
ATOM 1596 N N . GLY A 1 194 ? -3.651 -12.169 9.817 1.00 86.94 194 GLY A N 1
ATOM 1597 C CA . GLY A 1 194 ? -3.523 -11.866 11.240 1.00 86.94 194 GLY A CA 1
ATOM 1598 C C . GLY A 1 194 ? -4.358 -12.791 12.107 1.00 86.94 194 GLY A C 1
ATOM 1599 O O . GLY A 1 194 ? -3.842 -13.340 13.080 1.00 86.94 194 GLY A O 1
ATOM 1600 N N . ARG A 1 195 ? -5.605 -13.073 11.710 1.00 85.44 195 ARG A N 1
ATOM 1601 C CA . ARG A 1 195 ? -6.437 -14.087 12.379 1.00 85.44 195 ARG A CA 1
ATOM 1602 C C . ARG A 1 195 ? -5.797 -15.474 12.369 1.00 85.44 195 ARG A C 1
ATOM 1604 O O . ARG A 1 195 ? -5.810 -16.159 13.390 1.00 85.44 195 ARG A O 1
ATOM 1611 N N . ARG A 1 196 ? -5.230 -15.895 11.233 1.00 87.44 196 ARG A N 1
ATOM 1612 C CA . ARG A 1 196 ? -4.572 -17.207 11.104 1.00 87.44 196 ARG A CA 1
ATOM 1613 C C . ARG A 1 196 ? -3.291 -17.293 11.929 1.00 87.44 196 ARG A C 1
ATOM 1615 O O . ARG A 1 196 ? -3.034 -18.337 12.519 1.00 87.44 196 ARG A O 1
ATOM 1622 N N . VAL A 1 197 ? -2.508 -16.216 11.984 1.00 84.00 197 VAL A N 1
ATOM 1623 C CA . VAL A 1 197 ? -1.287 -16.135 12.799 1.00 84.00 197 VAL A CA 1
ATOM 1624 C C . VAL A 1 197 ? -1.629 -16.131 14.288 1.00 84.00 197 VAL A C 1
ATOM 1626 O O . VAL A 1 197 ? -1.027 -16.891 15.035 1.00 84.00 197 VAL A O 1
ATOM 1629 N N . ALA A 1 198 ? -2.635 -15.366 14.718 1.00 76.50 198 ALA A N 1
ATOM 1630 C CA . ALA A 1 198 ? -3.065 -15.316 16.118 1.00 76.50 198 ALA A CA 1
ATOM 1631 C C . ALA A 1 198 ? -3.585 -16.666 16.646 1.00 76.50 198 ALA A C 1
ATOM 1633 O O . ALA A 1 198 ? -3.484 -16.943 17.838 1.00 76.50 198 ALA A O 1
ATOM 1634 N N . GLY A 1 199 ? -4.122 -17.516 15.764 1.00 74.44 199 GLY A N 1
ATOM 1635 C CA . GLY A 1 199 ? -4.516 -18.886 16.101 1.00 74.44 199 GLY A CA 1
ATOM 1636 C C . GLY A 1 199 ? -3.344 -19.858 16.298 1.00 74.44 199 GLY A C 1
ATOM 1637 O O . GLY A 1 199 ? -3.567 -20.983 16.738 1.00 74.44 199 GLY A O 1
ATOM 1638 N N . ARG A 1 200 ? -2.105 -19.462 15.979 1.00 75.88 200 ARG A N 1
ATOM 1639 C CA . ARG A 1 200 ? -0.900 -20.285 16.153 1.00 75.88 200 ARG A CA 1
ATOM 1640 C C . ARG A 1 200 ? -0.173 -19.857 17.427 1.00 75.88 200 ARG A C 1
ATOM 1642 O O . ARG A 1 200 ? 0.134 -18.682 17.603 1.00 75.88 200 ARG A O 1
ATOM 1649 N N . GLN A 1 201 ? 0.135 -20.804 18.314 1.00 57.47 201 GLN A N 1
ATOM 1650 C CA . GLN A 1 201 ? 1.031 -20.517 19.436 1.00 57.47 201 GLN A CA 1
ATOM 1651 C C . GLN A 1 201 ? 2.466 -20.337 18.913 1.00 57.47 201 GLN A C 1
ATOM 1653 O O . GLN A 1 201 ? 2.905 -21.150 18.094 1.00 57.47 201 GLN A O 1
ATOM 1658 N N . PRO A 1 202 ? 3.214 -19.314 19.369 1.00 59.81 202 PRO A N 1
ATOM 1659 C CA . PRO A 1 202 ? 4.645 -19.249 19.109 1.00 59.81 202 PRO A CA 1
ATOM 1660 C C . PRO A 1 202 ? 5.297 -20.507 19.686 1.00 59.81 202 PRO A C 1
ATOM 1662 O O . PRO A 1 202 ? 5.022 -20.864 20.834 1.00 59.81 202 PRO A O 1
ATOM 1665 N N . LEU A 1 203 ? 6.150 -21.177 18.907 1.00 46.88 203 LEU A N 1
ATOM 1666 C CA . LEU A 1 203 ? 6.962 -22.280 19.417 1.00 46.88 203 LEU A CA 1
ATOM 1667 C C . LEU A 1 203 ? 7.736 -21.769 20.639 1.00 46.88 203 LEU A C 1
ATOM 1669 O O . LEU A 1 203 ? 8.513 -20.819 20.537 1.00 46.88 203 LEU A O 1
ATOM 1673 N N . GLN A 1 204 ? 7.492 -22.364 21.807 1.00 42.84 204 GLN A N 1
ATOM 1674 C CA . GLN A 1 204 ? 8.314 -22.092 22.977 1.00 42.84 204 GLN A CA 1
ATOM 1675 C C . GLN A 1 204 ? 9.706 -22.654 22.692 1.00 42.84 204 GLN A C 1
ATOM 1677 O O . GLN A 1 204 ? 9.892 -23.868 22.644 1.00 42.84 204 GLN A O 1
ATOM 1682 N N . ASN A 1 205 ? 10.689 -21.778 22.495 1.00 38.44 205 ASN A N 1
ATOM 1683 C CA . ASN A 1 205 ? 12.085 -22.191 22.519 1.00 38.44 205 ASN A CA 1
ATOM 1684 C C . ASN A 1 205 ? 12.402 -22.658 23.946 1.00 38.44 205 ASN A C 1
ATOM 1686 O O . ASN A 1 205 ? 12.559 -21.834 24.848 1.00 38.44 205 ASN A O 1
ATOM 1690 N N . SER A 1 206 ? 12.467 -23.974 24.168 1.00 31.22 206 SER A N 1
ATOM 1691 C CA . SER A 1 206 ? 12.996 -24.526 25.416 1.00 31.22 206 SER A CA 1
ATOM 1692 C C . SER A 1 206 ? 14.434 -24.029 25.618 1.00 31.22 206 SER A C 1
ATOM 1694 O O . SER A 1 206 ? 15.234 -24.094 24.678 1.00 31.22 206 SER A O 1
ATOM 1696 N N . PRO A 1 207 ? 14.809 -23.554 26.819 1.00 35.91 207 PRO A N 1
ATOM 1697 C CA . PRO A 1 207 ? 16.197 -23.235 27.112 1.00 35.91 207 PRO A CA 1
ATOM 1698 C C . PRO A 1 207 ? 17.045 -24.497 26.941 1.00 35.91 207 PRO A C 1
ATOM 1700 O O . PRO A 1 207 ? 16.756 -25.526 27.554 1.00 35.91 207 PRO A O 1
ATOM 1703 N N . ARG A 1 208 ? 18.106 -24.425 26.128 1.00 38.75 208 ARG A N 1
ATOM 1704 C CA . ARG A 1 208 ? 19.170 -25.435 26.141 1.00 38.75 208 ARG A CA 1
ATOM 1705 C C . ARG A 1 208 ? 19.759 -25.463 27.549 1.00 38.75 208 ARG A C 1
ATOM 1707 O O . ARG A 1 208 ? 20.547 -24.594 27.912 1.00 38.75 208 ARG A O 1
ATOM 1714 N N . THR A 1 209 ? 19.388 -26.458 28.345 1.00 35.34 209 THR A N 1
ATOM 1715 C CA . THR A 1 209 ? 20.085 -26.779 29.587 1.00 35.34 209 THR A CA 1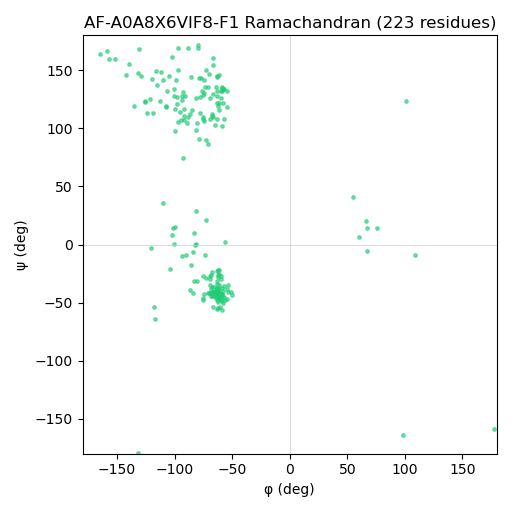
ATOM 1716 C C . THR A 1 209 ? 21.439 -27.382 29.231 1.00 35.34 209 THR A C 1
ATOM 1718 O O . THR A 1 209 ? 21.581 -28.597 29.117 1.00 35.34 209 THR A O 1
ATOM 1721 N N . GLY A 1 210 ? 22.444 -26.531 29.035 1.00 34.09 210 GLY A N 1
ATOM 1722 C CA . GLY A 1 210 ? 23.837 -26.939 29.146 1.00 34.09 210 GLY A CA 1
ATOM 1723 C C . GLY A 1 210 ? 24.157 -27.138 30.623 1.00 34.09 210 GLY A C 1
ATOM 1724 O O . GLY A 1 210 ? 24.541 -26.190 31.300 1.00 34.09 210 GLY A O 1
ATOM 1725 N N . LYS A 1 211 ? 23.954 -28.351 31.147 1.00 32.72 211 LYS A N 1
ATOM 1726 C CA . LYS A 1 211 ? 24.591 -28.743 32.406 1.00 32.72 211 LYS A CA 1
ATOM 1727 C C . LYS A 1 211 ? 26.058 -29.023 32.101 1.00 32.72 211 LYS A C 1
ATOM 1729 O O . LYS A 1 211 ? 26.382 -30.004 31.440 1.00 32.72 211 LYS A O 1
ATOM 1734 N N . SER A 1 212 ? 26.924 -28.145 32.588 1.00 39.12 212 SER A N 1
ATOM 1735 C CA . SER A 1 212 ? 28.329 -28.440 32.819 1.00 39.12 212 SER A CA 1
ATOM 1736 C C . SER A 1 212 ? 28.424 -29.544 33.874 1.00 39.12 212 SER A C 1
ATOM 1738 O O . SER A 1 212 ? 28.146 -29.330 35.052 1.00 39.12 212 SER A O 1
ATOM 1740 N N . SER A 1 213 ? 28.801 -30.751 33.464 1.00 32.88 213 SER A N 1
ATOM 1741 C CA . SER A 1 213 ? 29.305 -31.767 34.385 1.00 32.88 213 SER A CA 1
ATOM 1742 C C . SER A 1 213 ? 30.825 -31.764 34.301 1.00 32.88 213 SER A C 1
ATOM 1744 O O . SER A 1 213 ? 31.415 -32.338 33.388 1.00 32.88 213 SER A O 1
ATOM 1746 N N . SER A 1 214 ? 31.436 -31.071 35.261 1.00 35.78 214 SER A N 1
ATOM 1747 C CA . SER A 1 214 ? 32.825 -31.270 35.666 1.00 35.78 214 SER A CA 1
ATOM 1748 C C . SER A 1 214 ? 32.994 -32.733 36.090 1.00 35.78 214 SER A C 1
ATOM 1750 O O . SER A 1 214 ? 32.437 -33.155 37.104 1.00 35.78 214 SER A O 1
ATOM 1752 N N . GLY A 1 215 ? 33.683 -33.518 35.262 1.00 29.28 215 GLY A N 1
ATOM 1753 C CA . GLY A 1 215 ? 34.049 -34.905 35.529 1.00 29.28 215 GLY A CA 1
ATOM 1754 C C . GLY A 1 215 ? 35.476 -34.970 36.063 1.00 29.28 215 GLY A C 1
ATOM 1755 O O . GLY A 1 215 ? 36.435 -34.773 35.325 1.00 29.28 215 GLY A O 1
ATOM 1756 N N . ARG A 1 216 ? 35.576 -35.216 37.366 1.00 29.27 216 ARG A N 1
ATOM 1757 C CA . ARG A 1 216 ? 36.779 -35.483 38.159 1.00 29.27 216 ARG A CA 1
ATOM 1758 C C . ARG A 1 216 ? 37.523 -36.706 37.600 1.00 29.27 216 ARG A C 1
ATOM 1760 O O . ARG A 1 216 ? 36.948 -37.786 37.527 1.00 29.27 216 ARG A O 1
ATOM 1767 N N . VAL A 1 217 ? 38.787 -36.532 37.214 1.00 31.61 217 VAL A N 1
ATOM 1768 C CA . VAL A 1 217 ? 39.694 -37.633 36.858 1.00 31.61 217 VAL A CA 1
ATOM 1769 C C . VAL A 1 217 ? 40.230 -38.227 38.159 1.00 31.61 217 VAL A C 1
ATOM 1771 O O . VAL A 1 217 ? 41.073 -37.619 38.815 1.00 31.61 217 VAL A O 1
ATOM 1774 N N . GLU A 1 218 ? 39.721 -39.393 38.550 1.00 33.00 218 GLU A N 1
ATOM 1775 C CA . GLU A 1 218 ? 40.359 -40.242 39.557 1.00 33.00 218 GLU A CA 1
ATOM 1776 C C . GLU A 1 218 ? 41.289 -41.228 38.851 1.00 33.00 218 GLU A C 1
ATOM 1778 O O . GLU A 1 218 ? 40.876 -42.040 38.024 1.00 33.00 218 GLU A O 1
ATOM 1783 N N . GLN A 1 219 ? 42.578 -41.092 39.156 1.00 34.47 219 GLN A N 1
ATOM 1784 C CA . GLN A 1 219 ? 43.615 -42.052 38.814 1.00 34.47 219 GLN A CA 1
ATOM 1785 C C . GLN A 1 219 ? 43.396 -43.309 39.655 1.00 34.47 219 GLN A C 1
ATOM 1787 O O . GLN A 1 219 ? 43.372 -43.217 40.878 1.00 34.47 219 GLN A O 1
ATOM 1792 N N . ASN A 1 220 ? 43.297 -44.474 39.016 1.00 34.38 220 ASN A N 1
ATOM 1793 C CA . ASN A 1 220 ? 43.496 -45.746 39.697 1.00 34.38 220 ASN A CA 1
ATOM 1794 C C . ASN A 1 220 ? 44.597 -46.530 38.990 1.00 34.38 220 ASN A C 1
ATOM 1796 O O . ASN A 1 220 ? 44.478 -46.952 37.842 1.00 34.38 220 ASN A O 1
ATOM 1800 N N . THR A 1 221 ? 45.684 -46.684 39.733 1.00 39.16 221 THR A N 1
ATOM 1801 C CA . THR A 1 221 ? 46.782 -47.617 39.528 1.00 39.16 221 THR A CA 1
ATOM 1802 C C . THR A 1 221 ? 46.268 -49.054 39.549 1.00 39.16 221 THR A C 1
ATOM 1804 O O . THR A 1 221 ? 45.568 -49.438 40.485 1.00 39.16 221 THR A O 1
ATOM 1807 N N . SER A 1 222 ? 46.671 -49.864 38.574 1.00 34.62 222 SER A N 1
ATOM 1808 C CA . SER A 1 222 ? 46.589 -51.321 38.664 1.00 34.62 222 SER A CA 1
ATOM 1809 C C . SER A 1 222 ? 47.898 -51.924 38.164 1.00 34.62 222 SER A C 1
ATOM 1811 O O . SER A 1 222 ? 48.318 -51.695 37.032 1.00 34.62 222 SER A O 1
ATOM 1813 N N . THR A 1 223 ? 48.550 -52.637 39.074 1.00 36.25 223 THR A N 1
ATOM 1814 C CA . THR A 1 223 ? 49.756 -53.443 38.891 1.00 36.25 223 THR A CA 1
ATOM 1815 C C . THR A 1 223 ? 49.360 -54.911 39.065 1.00 36.25 223 THR A C 1
ATOM 1817 O O . THR A 1 223 ? 48.533 -55.193 39.936 1.00 36.25 223 THR A O 1
ATOM 1820 N N . ARG A 1 224 ? 50.063 -55.800 38.342 1.00 34.22 224 ARG A N 1
ATOM 1821 C CA . ARG A 1 224 ? 50.020 -57.285 38.274 1.00 34.22 224 ARG A CA 1
ATOM 1822 C C . ARG A 1 224 ? 49.260 -57.804 37.045 1.00 34.22 224 ARG A C 1
ATOM 1824 O O . ARG A 1 224 ? 48.109 -57.439 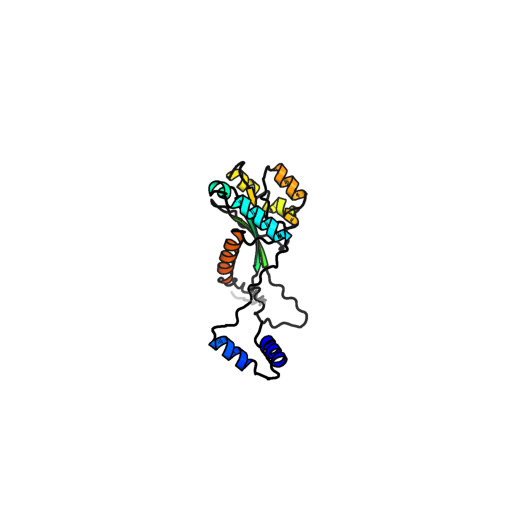36.858 1.00 34.22 224 ARG A O 1
ATOM 1831 N N . GLU A 1 225 ? 49.840 -58.623 36.170 1.00 35.41 225 GLU A N 1
ATOM 1832 C CA . GLU A 1 225 ? 51.070 -59.448 36.204 1.00 35.41 225 GLU A CA 1
ATOM 1833 C C . GLU A 1 225 ? 51.966 -59.207 34.982 1.00 35.41 225 GLU A C 1
ATOM 1835 O O . GLU A 1 225 ? 51.424 -58.844 33.913 1.00 35.41 225 GLU A O 1
#

InterPro domains:
  IPR002492 Transposase, Tc1-like [PF01498] (6-60)
  IPR036397 Ribonuclease H superfamily [G3DSA:3.30.420.10] (34-219)
  IPR052338 Transposase_5 [PTHR23022] (6-193)

Solvent-accessible surface area (backbone atoms only — not comparable to full-atom values): 14125 Å² total; per-residue (Å²): 138,53,48,64,59,52,37,52,50,45,26,73,75,65,74,46,86,63,54,51,63,58,48,46,53,55,35,47,76,73,72,49,71,93,68,83,76,82,88,68,82,84,72,51,75,65,47,52,48,51,42,49,52,53,49,63,66,52,69,75,59,47,72,76,62,51,44,32,31,36,38,34,55,74,48,77,50,54,82,54,78,88,54,91,80,66,87,77,91,73,68,95,86,70,77,87,79,71,58,60,48,30,33,38,39,36,37,37,74,87,50,63,58,74,77,41,74,47,67,94,63,66,81,42,34,67,49,44,40,68,70,38,39,58,73,49,45,49,60,52,34,65,73,71,36,92,74,29,27,44,35,53,67,89,48,71,38,64,70,28,67,79,30,50,54,49,31,57,76,72,68,51,45,67,53,89,64,53,72,95,61,92,80,53,72,52,58,58,52,49,53,56,48,48,56,58,53,70,74,50,77,78,82,78,80,74,79,83,80,80,76,84,75,88,75,82,85,78,88,77,91,85,85,87,135

Nearest PDB structures (foldseek):
  5cr4-assembly1_A  TM=8.560E-01  e=1.695E-11  synthetic construct
  4r79-assembly1_B  TM=6.903E-01  e=2.250E-08  Drosophila mauritiana
  3k9j-assembly3_B  TM=6.946E-01  e=5.803E-05  Homo sapiens
  1cz9-assembly1_A-2  TM=6.991E-01  e=6.868E-03  Avian sarcoma virus
  3f9k-assembly1_A  TM=4.379E-01  e=1.265E-03  Human immunodeficiency virus type 2 (ISOLATE ROD)

Sequence (225 aa):
MNAILLQQHLRSATGTTVSTQTVRNRLHSVGLYARRPMVCVRLTSRQRRDRREWTTEHVKWRRNEWSNVLFSNESRFSVHPDNRCIFIRRERGSRNNTAFVLVYGGISIDGRTYLYIIQDGLLTARRYRDEILRPIVVPYAAAIGDDFILMDDNCRPHRANLVEDFLFEEGIVRMEWPACSPVDPIEHVWDALGRRVAGRQPLQNSPRTGKSSSGRVEQNTSTRE

pLDDT: mean 80.36, std 19.47, range [29.27, 98.38]

Foldseek 3Di:
DALVVVQVVCCVPPVDRDDSVVSQVVCVVVVHDDDDPDPDDDDDPVLVVVQVVLCVVCVPPDLVLQQQEKQKEKDKAWLDDPPPPDDDDDDPPDDDPTDIWIWIWIDGPVGIWDIDTDPPPDDALVCCVPVPCVPIVLVVNVVSPLSHEYEDDPDPSCPDPSNVVSCVVSNHHYDDDRPPDPPRVVVVVVVVVNVVVVPDNDPPPDPPPPDDDPDDDDDDDDDDD

Radius of gyration: 28.8 Å; Cα contacts (8 Å, |Δi|>4): 215; chains: 1; bounding box: 88×78×60 Å

Organism: Trichonephila clavipes (NCBI:txid2585209)

=== Feature glossary ===
Legend for the data blocks above and below:

— What the protein is —

Sequence gives the chain of amino acids in standard one-letter code (A=alanine, C=cysteine, …, Y=tyrosine), read N→C. It is the only feature that is directly encoded by the gene; all structural features are derived from the folded form of this sequence.

The annotation block draws on four external resources. InterPro: which protein families and domains the sequence belongs to. GO: standardized terms for what the protein does, what process it participates in, and where in the cell it acts. CATH: which structural fold it has in the CATH hierarchy. Organism: the species of origin.

— Where its atoms are —

Atomic coordinates in PDBx/mmCIF format — the same representation the Protein Data Bank distributes. Each line of the _atom_site loop places one backbone atom in Cartesian space (units: ångströms, origin: arbitrary).

Six rendered views show the 3D structure from the faces of a cube — i.e. along ±x, ±y, ±z. Rendering representation is drawn randomly per protein from cartoon (secondary-structure ribbons), sticks (backbone bonds), or molecular surface; coloring is either N→C rainbow (blue at the N-terminus through red at the C-terminus) or one color per chain.

— Local backbone conformation —

DSSP 8-state secondary structure assigns each residue one of H (α-helix), G (3₁₀-helix), I (π-helix), E (extended β-strand), B (isolated β-bridge), T (hydrogen-bonded turn), S (bend), or '-' (coil). The assignment is computed from backbone hydrogen-bond geometry via the Kabsch–Sander algorithm.

P-SEA three-state annotation labels each residue as helix, strand, or coil based purely on the geometry of the Cα trace. It serves as a fallback when the full backbone (and thus DSSP) is unavailable.

φ (phi) and ψ (psi) are the two rotatable backbone dihedrals per residue: φ is the C(i-1)–N–Cα–C torsion, ψ is the N–Cα–C–N(i+1) torsion, both in degrees on (−180°, 180°]. α-helical residues cluster near (−60°, −45°); β-strand residues near (−120°, +130°). A Ramachandran plot is simply a scatter of (φ, ψ) for every residue.

— Global shape and packing —

Radius of gyration (Rg) is the root-mean-square distance of Cα atoms from their centroid — a single number for overall size and compactness. A globular domain of N residues has Rg ≈ 2.2·N^0.38 Å; an extended or disordered chain has a much larger Rg. The Cα contact count is the number of residue pairs whose Cα atoms are within 8 Å and are more than four positions apart in sequence — a standard proxy for tertiary packing density. The bounding box is the smallest axis-aligned box enclosing all Cα atoms.

Accessible surface area quantifies burial. A residue with SASA near zero is packed into the hydrophobic core; one with SASA >100 Å² sits on the surface. Computed here via the Shrake–Rupley numerical algorithm with a 1.4 Å probe.

The contact map is a binary N×N matrix image: pixel (i, j) is dark where Cα_i and Cα_j are within 8 Å and |i−j|>4. Because the |i−j|>4 filter removes local helical contacts, off-diagonal stripes parallel to the main diagonal indicate parallel β-sheets; stripes perpendicular to it indicate antiparallel β-sheets. The Ramachandran plot scatters every residue's (φ, ψ) pair against the sterically allowed regions. The PAE heatmap renders the predicted-aligned-error matrix.

— Structural neighborhood —

A 3Di character summarizes, for each residue, the relative orientation of the Cα frame of its nearest spatial neighbor. Because it encodes fold topology rather than chemistry, 3Di alignments detect remote structural similarity that sequence alignment misses.

Structural nearest neighbors (via Foldseek easy-search vs the PDB). Reported per hit: target PDB id, E-value, and alignment TM-score. A TM-score above ~0.5 is the conventional threshold for 'same fold'.

— Confidence and disorder —

For AlphaFold models, the B-factor field carries pLDDT — the model's own estimate of local accuracy on a 0–100 scale. Regions with pLDDT<50 should be treated as essentially unmodeled; they often correspond to intrinsically disordered segments.

B-factor (Debye–Waller factor) reflects atomic displacement in the crystal lattice. It is an experimental observable (units Å²), not a prediction; low values mean the atom is pinned down, high values mean it moves or is heterogeneous across the crystal.

Predicted Aligned Error (PAE) is an AlphaFold confidence matrix: entry (i, j) is the expected error in the position of residue j, in ångströms, when the prediction is superimposed on the true structure at residue i. Low PAE within a block of residues means that block is internally rigid and well-predicted; high PAE between two blocks means their relative placement is uncertain even if each block individually is confident.